Protein AF-A0A2G9C893-F1 (afdb_monomer)

Organism: NCBI:txid2917965

pLDDT: mean 83.24, std 17.68, range [30.69, 97.62]

Secondary structure (DSSP, 8-state):
----------------------EEEEEEEEEEEEEEEEEPPPTT-SS---EEEE-S-TT-EEEEEEEEESEE-TT--SEEEEEEEEE-TTT--EEEEEEEEEEEEEEEES-GGG------TTPPP-TTTT-TT-EEEEEEEEEEEEEEEEETTT--EEEEEEEEEEEEEEEEE-TTS-EEEEEEEEEEEE---GGGGGGTT----HHHHHHHHHHTTS-SS-EEEEEEEEEE-TTS-EEEEEEEEEEEEEEEEEEE--PPPHHHHHHHHHHHHHHHHHHHHHHHHHTT--

InterPro domains:
  IPR013424 PEP-CTERM protein-sorting domain [PF07589] (258-282)
  IPR013424 PEP-CTERM protein-sorting domain [TIGR02595] (259-282)

Structure (mmCIF, N/CA/C/O backbone):
data_AF-A0A2G9C893-F1
#
_entry.id   AF-A0A2G9C893-F1
#
loop_
_atom_site.group_PDB
_atom_site.id
_atom_site.type_symbol
_atom_site.label_atom_id
_atom_site.label_alt_id
_atom_site.label_comp_id
_atom_site.label_asym_id
_atom_site.label_entity_id
_atom_site.label_seq_id
_atom_site.pdbx_PDB_ins_code
_atom_site.Cartn_x
_atom_site.Cartn_y
_atom_site.Cartn_z
_atom_site.occupancy
_atom_site.B_iso_or_equiv
_atom_site.auth_seq_id
_atom_site.auth_comp_id
_atom_site.auth_asym_id
_atom_site.auth_atom_id
_atom_site.pdbx_PDB_model_num
ATOM 1 N N . MET A 1 1 ? 30.015 -39.705 53.434 1.00 37.84 1 MET A N 1
ATOM 2 C CA . MET A 1 1 ? 30.505 -39.791 52.037 1.00 37.84 1 MET A CA 1
ATOM 3 C C . MET A 1 1 ? 29.421 -40.402 51.159 1.00 37.84 1 MET A C 1
ATOM 5 O O . MET A 1 1 ? 28.893 -41.433 51.547 1.00 37.84 1 MET A O 1
ATOM 9 N N . LYS A 1 2 ? 29.219 -39.819 49.963 1.00 30.97 2 LYS A N 1
ATOM 10 C CA . LYS A 1 2 ? 28.398 -40.282 48.817 1.00 30.97 2 LYS A CA 1
ATOM 11 C C . LYS A 1 2 ? 26.880 -40.062 48.958 1.00 30.97 2 LYS A C 1
ATOM 13 O O . LYS A 1 2 ? 26.313 -40.450 49.961 1.00 30.97 2 LYS A O 1
ATOM 18 N N . LYS A 1 3 ? 26.140 -39.522 47.986 1.00 33.12 3 LYS A N 1
ATOM 19 C CA . LYS A 1 3 ? 26.407 -38.804 46.719 1.00 33.12 3 LYS A CA 1
ATOM 20 C C . LYS A 1 3 ? 25.029 -38.238 46.311 1.00 33.12 3 LYS A C 1
ATOM 22 O O . LYS A 1 3 ? 24.111 -39.027 46.108 1.00 33.12 3 LYS A O 1
ATOM 27 N N . HIS A 1 4 ? 24.870 -36.917 46.230 1.00 33.84 4 HIS A N 1
ATOM 28 C CA . HIS A 1 4 ? 23.662 -36.288 45.680 1.00 33.84 4 HIS A CA 1
ATOM 29 C C . HIS A 1 4 ? 23.670 -36.422 44.153 1.00 33.84 4 HIS A C 1
ATOM 31 O O . HIS A 1 4 ? 24.663 -36.072 43.519 1.00 33.84 4 HIS A O 1
ATOM 37 N N . TRP A 1 5 ? 22.579 -36.917 43.568 1.00 32.28 5 TRP A N 1
ATOM 38 C CA . TRP A 1 5 ? 22.336 -36.837 42.129 1.00 32.28 5 TRP A CA 1
ATOM 39 C C . TRP A 1 5 ? 21.296 -35.746 41.878 1.00 32.28 5 TRP A C 1
ATOM 41 O O . TRP A 1 5 ? 20.115 -35.921 42.167 1.00 32.28 5 TRP A O 1
ATOM 51 N N . MET A 1 6 ? 21.771 -34.607 41.372 1.00 31.50 6 MET A N 1
ATOM 52 C CA . MET A 1 6 ? 20.958 -33.589 40.715 1.00 31.50 6 MET A CA 1
ATOM 53 C C . MET A 1 6 ? 20.469 -34.146 39.376 1.00 31.50 6 MET A C 1
ATOM 55 O O . MET A 1 6 ? 21.274 -34.541 38.533 1.00 31.50 6 MET A O 1
ATOM 59 N N . ALA A 1 7 ? 19.153 -34.161 39.175 1.00 34.19 7 ALA A N 1
ATOM 60 C CA . ALA A 1 7 ? 18.566 -34.331 37.857 1.00 34.19 7 ALA A CA 1
ATOM 61 C C . ALA A 1 7 ? 18.695 -33.001 37.101 1.00 34.19 7 ALA A C 1
ATOM 63 O O . ALA A 1 7 ? 18.046 -32.015 37.446 1.00 34.19 7 ALA A O 1
ATOM 64 N N . PHE A 1 8 ? 19.553 -32.976 36.082 1.00 34.88 8 PHE A N 1
ATOM 65 C CA . PHE A 1 8 ? 19.564 -31.920 35.077 1.00 34.88 8 PHE A CA 1
ATOM 66 C C . PHE A 1 8 ? 18.271 -32.018 34.261 1.00 34.88 8 PHE A C 1
ATOM 68 O O . PHE A 1 8 ? 18.086 -32.952 33.480 1.00 34.88 8 PHE A O 1
ATOM 75 N N . ALA A 1 9 ? 17.372 -31.053 34.449 1.00 34.69 9 ALA A N 1
ATOM 76 C CA . ALA A 1 9 ? 16.296 -30.796 33.510 1.00 34.69 9 ALA A CA 1
ATOM 77 C C . ALA A 1 9 ? 16.918 -30.218 32.230 1.00 34.69 9 ALA A C 1
ATOM 79 O O . ALA A 1 9 ? 17.315 -29.055 32.178 1.00 34.69 9 ALA A O 1
ATOM 80 N N . LEU A 1 10 ? 17.035 -31.061 31.205 1.00 32.56 10 LEU A N 1
ATOM 81 C CA . LEU A 1 10 ? 17.237 -30.642 29.823 1.00 32.56 10 LEU A CA 1
ATOM 82 C C . LEU A 1 10 ? 15.977 -29.891 29.371 1.00 32.56 10 LEU A C 1
ATOM 84 O O . LEU A 1 10 ? 15.081 -30.464 28.759 1.00 32.56 10 LEU A O 1
ATOM 88 N N . CYS A 1 11 ? 15.914 -28.592 29.655 1.00 32.97 11 CYS A N 1
ATOM 89 C CA . CYS A 1 11 ? 15.156 -27.663 28.823 1.00 32.97 11 CYS A CA 1
ATOM 90 C C . CYS A 1 11 ? 15.933 -27.501 27.512 1.00 32.97 11 CYS A C 1
ATOM 92 O O . CYS A 1 11 ? 16.592 -26.491 27.278 1.00 32.97 11 CYS A O 1
ATOM 94 N N . ALA A 1 12 ? 15.919 -28.548 26.683 1.00 37.59 12 ALA A N 1
ATOM 95 C CA . ALA A 1 12 ? 16.261 -28.409 25.282 1.00 37.59 12 ALA A CA 1
ATOM 96 C C . ALA A 1 12 ? 15.224 -27.455 24.692 1.00 37.59 12 ALA A C 1
ATOM 98 O O . ALA A 1 12 ? 14.022 -27.716 24.774 1.00 37.59 12 ALA A O 1
ATOM 99 N N . GLY A 1 13 ? 15.711 -26.317 24.199 1.00 30.69 13 GLY A N 1
ATOM 100 C CA . GLY A 1 13 ? 14.900 -25.291 23.576 1.00 30.69 13 GLY A CA 1
ATOM 101 C C . GLY A 1 13 ? 13.921 -25.927 22.604 1.00 30.69 13 GLY A C 1
ATOM 102 O O . GLY A 1 13 ? 14.318 -26.619 21.666 1.00 30.69 13 GLY A O 1
ATOM 103 N N . LEU A 1 14 ? 12.638 -25.682 22.852 1.00 33.62 14 LEU A N 1
ATOM 104 C CA . LEU A 1 14 ? 11.628 -25.688 21.813 1.00 33.62 14 LEU A CA 1
ATOM 105 C C . LEU A 1 14 ? 12.097 -24.642 20.805 1.00 33.62 14 LEU A C 1
ATOM 107 O O . LEU A 1 14 ? 11.864 -23.446 20.972 1.00 33.62 14 LEU A O 1
ATOM 111 N N . GLY A 1 15 ? 12.886 -25.107 19.835 1.00 32.31 15 GLY A N 1
ATOM 112 C CA . GLY A 1 15 ? 13.251 -24.339 18.667 1.00 32.31 15 GLY A CA 1
ATOM 113 C C . GLY A 1 15 ? 11.966 -23.765 18.108 1.00 32.31 15 GLY A C 1
ATOM 114 O O . GLY A 1 15 ? 10.967 -24.478 17.997 1.00 32.31 15 GLY A O 1
ATOM 115 N N . GLN A 1 16 ? 12.008 -22.460 17.858 1.00 34.22 16 GLN A N 1
ATOM 116 C CA . GLN A 1 16 ? 11.018 -21.727 17.093 1.00 34.22 16 GLN A CA 1
ATOM 117 C C . GLN A 1 16 ? 10.499 -22.656 15.999 1.00 34.22 16 GLN A C 1
ATOM 119 O O . GLN A 1 16 ? 11.247 -23.034 15.098 1.00 34.22 16 GLN A O 1
ATOM 124 N N . THR A 1 17 ? 9.249 -23.096 16.123 1.00 35.25 17 THR A N 1
ATOM 125 C CA . THR A 1 17 ? 8.553 -23.705 15.001 1.00 35.25 17 THR A CA 1
ATOM 126 C C . THR A 1 17 ? 8.645 -22.670 13.898 1.00 35.25 17 THR A C 1
ATOM 128 O O . THR A 1 17 ? 8.063 -21.594 14.045 1.00 35.25 17 THR A O 1
ATOM 131 N N . ALA A 1 18 ? 9.446 -22.948 12.866 1.00 39.03 18 ALA A N 1
ATOM 132 C CA . ALA A 1 18 ? 9.413 -22.193 11.631 1.00 39.03 18 ALA A CA 1
ATOM 133 C C . ALA A 1 18 ? 7.939 -22.161 11.233 1.00 39.03 18 ALA A C 1
ATOM 135 O O . ALA A 1 18 ? 7.351 -23.204 10.935 1.00 39.03 18 ALA A O 1
ATOM 136 N N . ALA A 1 19 ? 7.304 -21.003 11.410 1.00 44.41 19 ALA A N 1
ATOM 137 C CA . ALA A 1 19 ? 5.930 -20.826 11.003 1.00 44.41 19 ALA A CA 1
ATOM 138 C C . ALA A 1 19 ? 5.913 -21.163 9.515 1.00 44.41 19 ALA A C 1
ATOM 140 O O . ALA A 1 19 ? 6.689 -20.599 8.748 1.00 44.41 19 ALA A O 1
ATOM 141 N N . MET A 1 20 ? 5.119 -22.165 9.150 1.00 54.06 20 MET A N 1
ATOM 142 C CA . MET A 1 20 ? 4.954 -22.574 7.767 1.00 54.06 20 MET A CA 1
ATOM 143 C C . MET A 1 20 ? 4.520 -21.352 6.965 1.00 54.06 20 MET A C 1
ATOM 145 O O . MET A 1 20 ? 3.432 -20.822 7.191 1.00 54.06 20 MET A O 1
ATOM 149 N N . ALA A 1 21 ? 5.404 -20.866 6.097 1.00 69.06 21 ALA A N 1
ATOM 150 C CA . ALA A 1 21 ? 5.127 -19.709 5.274 1.00 69.06 21 ALA A CA 1
ATOM 151 C C . ALA A 1 21 ? 4.120 -20.132 4.198 1.00 69.06 21 ALA A C 1
ATOM 153 O O . ALA A 1 21 ? 4.429 -20.935 3.319 1.00 69.06 21 ALA A O 1
ATOM 154 N N . ALA A 1 22 ? 2.877 -19.677 4.342 1.00 86.25 22 ALA A N 1
ATOM 155 C CA . ALA A 1 22 ? 1.843 -19.856 3.332 1.00 86.25 22 ALA A CA 1
ATOM 156 C C . ALA A 1 22 ? 1.915 -18.694 2.338 1.00 86.25 22 ALA A C 1
ATOM 158 O O . ALA A 1 22 ? 2.058 -17.541 2.749 1.00 86.25 22 ALA A O 1
ATOM 159 N N . THR A 1 23 ? 1.774 -18.972 1.046 1.00 91.12 23 THR A N 1
ATOM 160 C CA . THR A 1 23 ? 1.717 -17.934 0.007 1.00 91.12 23 THR A CA 1
ATOM 161 C C . THR A 1 23 ? 0.296 -17.800 -0.515 1.00 91.12 23 THR A C 1
ATOM 163 O O . THR A 1 23 ? -0.314 -18.780 -0.944 1.00 91.12 23 THR A O 1
ATOM 166 N N . TYR A 1 24 ? -0.216 -16.572 -0.535 1.00 93.19 24 TYR A N 1
ATOM 167 C CA . TYR A 1 24 ? -1.531 -16.234 -1.067 1.00 93.19 24 TYR A CA 1
ATOM 168 C C . TYR A 1 24 ? -1.386 -15.425 -2.346 1.00 93.19 24 TYR A C 1
ATOM 170 O O . TYR A 1 24 ? -0.640 -14.452 -2.386 1.00 93.19 24 TYR A O 1
ATOM 178 N N . LYS A 1 25 ? -2.138 -15.805 -3.376 1.00 94.12 25 LYS A N 1
ATOM 179 C CA . LYS A 1 25 ? -2.343 -15.046 -4.606 1.00 94.12 25 LYS A CA 1
ATOM 180 C C . LYS A 1 25 ? -3.689 -14.337 -4.547 1.00 94.12 25 LYS A C 1
ATOM 182 O O . LYS A 1 25 ? -4.700 -14.957 -4.223 1.00 94.12 25 LYS A O 1
ATOM 187 N N . VAL A 1 26 ? -3.690 -13.058 -4.889 1.00 95.00 26 VAL A N 1
ATOM 188 C CA . VAL A 1 26 ? -4.864 -12.193 -4.949 1.00 95.00 26 VAL A CA 1
ATOM 189 C C . VAL A 1 26 ? -5.011 -11.680 -6.369 1.00 95.00 26 VAL A C 1
ATOM 191 O O . VAL A 1 26 ? -4.138 -10.971 -6.864 1.00 95.00 26 VAL A O 1
ATOM 194 N N . ASP A 1 27 ? -6.116 -12.040 -7.011 1.00 95.12 27 ASP A N 1
ATOM 195 C CA . ASP A 1 27 ? -6.478 -11.549 -8.336 1.00 95.12 27 ASP A CA 1
ATOM 196 C C . ASP A 1 27 ? -7.421 -10.356 -8.203 1.00 95.12 27 ASP A C 1
ATOM 198 O O . ASP A 1 27 ? -8.330 -10.339 -7.366 1.00 95.12 27 ASP A O 1
ATOM 202 N N . PHE A 1 28 ? -7.208 -9.353 -9.042 1.00 94.38 28 PHE A N 1
ATOM 203 C CA . PHE A 1 28 ? -7.892 -8.075 -8.974 1.00 94.38 28 PHE A CA 1
ATOM 204 C C . PHE A 1 28 ? -8.217 -7.567 -10.375 1.00 94.38 28 PHE A C 1
ATOM 206 O O . PHE A 1 28 ? -7.382 -7.632 -11.276 1.00 94.38 28 PHE A O 1
ATOM 213 N N . GLU A 1 29 ? -9.417 -7.020 -10.536 1.00 94.94 29 GLU A N 1
ATOM 214 C CA . GLU A 1 29 ? -9.860 -6.379 -11.772 1.00 94.94 29 GLU A CA 1
ATOM 215 C C . GLU A 1 29 ? -10.534 -5.044 -11.463 1.00 94.94 29 GLU A C 1
ATOM 217 O O . GLU A 1 29 ? -11.142 -4.862 -10.402 1.00 94.94 29 GLU A O 1
ATOM 222 N N . GLY A 1 30 ? -10.453 -4.105 -12.401 1.00 94.75 30 GLY A N 1
ATOM 223 C CA . GLY A 1 30 ? -11.029 -2.786 -12.203 1.00 94.75 30 GLY A CA 1
ATOM 224 C C . GLY A 1 30 ? -10.924 -1.869 -13.408 1.00 94.75 30 GLY A C 1
ATOM 225 O O . GLY A 1 30 ? -10.662 -2.290 -14.532 1.00 94.75 30 GLY A O 1
ATOM 226 N N . THR A 1 31 ? -11.136 -0.585 -13.143 1.00 94.81 31 THR A N 1
ATOM 227 C CA . THR A 1 31 ? -11.012 0.508 -14.108 1.00 94.81 31 THR A CA 1
ATOM 228 C C . THR A 1 31 ? -10.101 1.596 -13.562 1.00 94.81 31 THR A C 1
ATOM 230 O O . THR A 1 31 ? -10.219 1.984 -12.393 1.00 94.81 31 THR A O 1
ATOM 233 N N . LEU A 1 32 ? -9.223 2.122 -14.407 1.00 93.62 32 LEU A N 1
ATOM 234 C CA . LEU A 1 32 ? -8.395 3.276 -14.083 1.00 93.62 32 LEU A CA 1
ATOM 235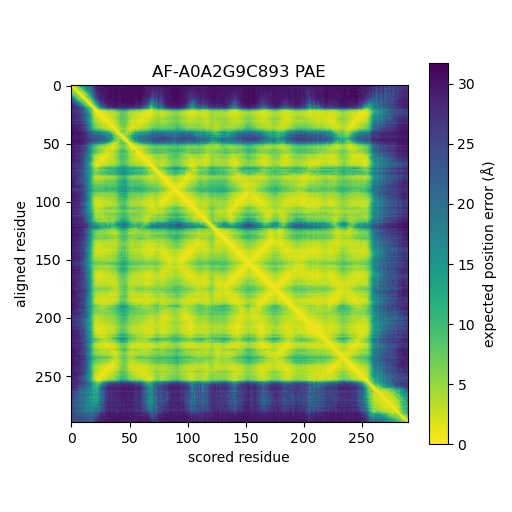 C C . LEU A 1 32 ? -9.273 4.536 -13.990 1.00 93.62 32 LEU A C 1
ATOM 237 O O . LEU A 1 32 ? -10.204 4.727 -14.776 1.00 93.62 32 LEU A O 1
ATOM 241 N N . ARG A 1 33 ? -9.010 5.385 -12.994 1.00 93.56 33 ARG A N 1
ATOM 242 C CA . ARG A 1 33 ? -9.772 6.616 -12.724 1.00 93.56 33 ARG A CA 1
ATOM 243 C C . ARG A 1 33 ? -9.040 7.856 -13.200 1.00 93.56 33 ARG A C 1
ATOM 245 O O . ARG A 1 33 ? -9.661 8.734 -13.788 1.00 93.56 33 ARG A O 1
ATOM 252 N N . SER A 1 34 ? -7.747 7.918 -12.929 1.00 92.38 34 SER A N 1
ATOM 253 C CA . SER A 1 34 ? -6.903 9.060 -13.248 1.00 92.38 34 SER A CA 1
ATOM 254 C C . SER A 1 34 ? -5.477 8.594 -13.463 1.00 92.38 34 SER A C 1
ATOM 256 O O . SER A 1 34 ? -5.038 7.607 -12.871 1.00 92.38 34 SER A O 1
ATOM 258 N N . GLY A 1 35 ? -4.753 9.328 -14.294 1.00 91.56 35 GLY A N 1
ATOM 259 C CA . GLY A 1 35 ? -3.316 9.203 -14.415 1.00 91.56 35 GLY A CA 1
ATOM 260 C C . GLY A 1 35 ? -2.718 10.586 -14.572 1.00 91.56 35 GLY A C 1
ATOM 261 O O . GLY A 1 35 ? -3.266 11.401 -15.307 1.00 91.56 35 GLY A O 1
ATOM 262 N N . THR A 1 36 ? -1.619 10.848 -13.885 1.00 90.69 36 THR A N 1
ATOM 263 C CA . THR A 1 36 ? -0.886 12.104 -13.991 1.00 90.69 36 THR A CA 1
ATOM 264 C C . THR A 1 36 ? 0.591 11.811 -14.141 1.00 90.69 36 THR A C 1
ATOM 266 O O . THR A 1 36 ? 1.148 11.049 -13.349 1.00 90.69 36 THR A O 1
ATOM 269 N N . GLN A 1 37 ? 1.233 12.448 -15.106 1.00 89.69 37 GLN A N 1
ATOM 270 C CA . GLN A 1 37 ? 2.680 12.494 -15.214 1.00 89.69 37 GLN A CA 1
ATOM 271 C C . GLN A 1 37 ? 3.178 13.818 -14.650 1.00 89.69 37 GLN A C 1
ATOM 273 O O . GLN A 1 37 ? 2.640 14.873 -14.980 1.00 89.69 37 GLN A O 1
ATOM 278 N N . ARG A 1 38 ? 4.217 13.758 -13.823 1.00 87.81 38 ARG A N 1
ATOM 279 C CA . ARG A 1 38 ? 4.939 14.921 -13.321 1.00 87.81 38 ARG A CA 1
ATOM 280 C C . ARG A 1 38 ? 6.370 14.883 -13.823 1.00 87.81 38 ARG A C 1
ATOM 282 O O . ARG A 1 38 ? 7.020 13.844 -13.743 1.00 87.81 38 ARG A O 1
ATOM 289 N N . VAL A 1 39 ? 6.875 16.024 -14.275 1.00 85.44 39 VAL A N 1
ATOM 290 C CA . VAL A 1 39 ? 8.292 16.213 -14.595 1.00 85.44 39 VAL A CA 1
ATOM 291 C C . VAL A 1 39 ? 8.750 17.540 -14.001 1.00 85.44 39 VAL A C 1
ATOM 293 O O . VAL A 1 39 ? 8.220 18.597 -14.350 1.00 85.44 39 VAL A O 1
ATOM 296 N N . ASP A 1 40 ? 9.712 17.483 -13.081 1.00 83.25 40 ASP A N 1
ATOM 297 C CA . ASP A 1 40 ? 10.347 18.676 -12.532 1.00 83.25 40 ASP A CA 1
ATOM 298 C C . ASP A 1 40 ? 11.289 19.319 -13.553 1.00 83.25 40 ASP A C 1
ATOM 300 O O . ASP A 1 40 ? 11.828 18.685 -14.463 1.00 83.25 40 ASP A O 1
ATOM 304 N N . CYS A 1 41 ? 11.505 20.613 -13.365 1.00 77.44 41 CYS A N 1
ATOM 305 C CA . CYS A 1 41 ? 12.362 21.417 -14.214 1.00 77.44 41 CYS A CA 1
ATOM 306 C C . CYS A 1 41 ? 13.813 21.396 -13.751 1.00 77.44 41 CYS A C 1
ATOM 308 O O . CYS A 1 41 ? 14.037 21.503 -12.544 1.00 77.44 41 CYS A O 1
ATOM 310 N N . PRO A 1 42 ? 14.789 21.359 -14.680 1.00 72.19 42 PRO A N 1
ATOM 311 C CA . PRO A 1 42 ? 16.200 21.536 -14.357 1.00 72.19 42 PRO A CA 1
ATOM 312 C C . PRO A 1 42 ? 16.431 22.760 -13.463 1.00 72.19 42 PRO A C 1
ATOM 314 O O . PRO A 1 42 ? 15.807 23.794 -13.716 1.00 72.19 42 PRO A O 1
ATOM 317 N N . PRO A 1 43 ? 17.334 22.698 -12.465 1.00 63.50 43 PRO A N 1
ATOM 318 C CA . PRO A 1 43 ? 17.541 23.809 -11.533 1.00 63.50 43 PRO A CA 1
ATOM 319 C C . PRO A 1 43 ? 18.047 25.073 -12.244 1.00 63.50 43 PRO A C 1
ATOM 321 O O . PRO A 1 43 ? 17.770 26.185 -11.806 1.00 63.50 43 PRO A O 1
ATOM 324 N N . GLU A 1 44 ? 18.771 24.906 -13.356 1.00 70.19 44 GLU A N 1
ATOM 325 C CA . GLU A 1 44 ? 19.238 25.996 -14.221 1.00 70.19 44 GLU A CA 1
ATOM 326 C C . GLU A 1 44 ? 18.169 26.583 -15.161 1.00 70.19 44 GLU A C 1
ATOM 328 O O . GLU A 1 44 ? 18.449 27.539 -15.889 1.00 70.19 44 GLU A O 1
ATOM 333 N N . SER A 1 45 ? 16.951 26.037 -15.187 1.00 70.94 45 SER A N 1
ATOM 334 C CA . SER A 1 45 ? 15.910 26.518 -16.089 1.00 70.94 45 SER A CA 1
ATOM 335 C C . SER A 1 45 ? 15.151 27.697 -15.482 1.00 70.94 45 SER A C 1
ATOM 337 O O . SER A 1 45 ? 14.340 27.536 -14.576 1.00 70.94 45 SER A O 1
ATOM 339 N N . VAL A 1 46 ? 15.405 28.893 -16.014 1.00 64.44 46 VAL A N 1
ATOM 340 C CA . VAL A 1 46 ? 14.764 30.145 -15.571 1.00 64.44 46 VAL A CA 1
ATOM 341 C C . VAL A 1 46 ? 13.278 30.203 -15.965 1.00 64.44 46 VAL A C 1
ATOM 343 O O . VAL A 1 46 ? 12.492 30.851 -15.282 1.00 64.44 46 VAL A O 1
ATOM 346 N N . ASP A 1 47 ? 12.886 29.467 -17.014 1.00 67.62 47 ASP A N 1
ATOM 347 C CA . ASP A 1 47 ? 11.562 29.558 -17.653 1.00 67.62 47 ASP A CA 1
ATOM 348 C C . ASP A 1 47 ? 10.768 28.239 -17.651 1.00 67.62 47 ASP A C 1
ATOM 350 O O . ASP A 1 47 ? 9.755 28.112 -18.341 1.00 67.62 47 ASP A O 1
ATOM 354 N N . CYS A 1 48 ? 11.204 27.229 -16.898 1.00 64.81 48 CYS A N 1
ATOM 355 C CA . CYS A 1 48 ? 10.477 25.968 -16.814 1.00 64.81 48 CYS A CA 1
ATOM 356 C C . CYS A 1 48 ? 9.570 25.970 -15.578 1.00 64.81 48 CYS A C 1
ATOM 358 O O . CYS A 1 48 ? 10.023 25.951 -14.434 1.00 64.81 48 CYS A O 1
ATOM 360 N N . ALA A 1 49 ? 8.259 25.974 -15.820 1.00 62.06 49 ALA A N 1
ATOM 361 C CA . ALA A 1 49 ? 7.282 25.545 -14.833 1.00 62.06 49 ALA A CA 1
ATOM 362 C C . ALA A 1 49 ? 7.182 24.020 -14.929 1.00 62.06 49 ALA A C 1
ATOM 364 O O . ALA A 1 49 ? 6.945 23.504 -16.022 1.00 62.06 49 ALA A O 1
ATOM 365 N N . GLY A 1 50 ? 7.395 23.304 -13.817 1.00 70.31 50 GLY A N 1
ATOM 366 C CA . GLY A 1 50 ? 7.269 21.844 -13.779 1.00 70.31 50 GLY A CA 1
ATOM 367 C C . GLY A 1 50 ? 5.990 21.410 -14.485 1.00 70.31 50 GLY A C 1
ATOM 368 O O . GLY A 1 50 ? 4.936 22.028 -14.320 1.00 70.31 50 GLY A O 1
ATOM 369 N N . PHE A 1 51 ? 6.093 20.390 -15.321 1.00 79.38 51 PHE A N 1
ATOM 370 C CA . PHE A 1 51 ? 4.986 19.986 -16.166 1.00 79.38 51 PHE A CA 1
ATOM 371 C C . PHE A 1 51 ? 4.175 18.890 -15.479 1.00 79.38 51 PHE A C 1
ATOM 373 O O . PHE A 1 51 ? 4.724 17.888 -15.016 1.00 79.38 51 PHE A O 1
ATOM 380 N N . MET A 1 52 ? 2.861 19.099 -15.435 1.00 85.06 52 MET A N 1
ATOM 381 C CA . MET A 1 52 ? 1.869 18.100 -15.055 1.00 85.06 52 MET A CA 1
ATOM 382 C C . MET A 1 52 ? 1.032 17.763 -16.289 1.00 85.06 52 MET A C 1
ATOM 384 O O . MET A 1 52 ? 0.410 18.655 -16.868 1.00 85.06 52 MET A O 1
ATOM 388 N N . GLN A 1 53 ? 1.007 16.490 -16.676 1.00 87.38 53 GLN A N 1
ATOM 389 C CA . GLN A 1 53 ? 0.163 15.983 -17.755 1.00 87.38 53 GLN A CA 1
ATOM 390 C C . GLN A 1 53 ? -0.900 15.053 -17.209 1.00 87.38 53 GLN A C 1
ATOM 392 O O . GLN A 1 53 ? -0.563 14.077 -16.542 1.00 87.38 53 GLN A O 1
ATOM 397 N N . ASP A 1 54 ? -2.153 15.270 -17.587 1.00 89.75 54 ASP A N 1
ATOM 398 C CA . ASP A 1 54 ? -3.169 14.238 -17.430 1.00 89.75 54 ASP A CA 1
ATOM 399 C C . ASP A 1 54 ? -2.981 13.158 -18.499 1.00 89.75 54 ASP A C 1
ATOM 401 O O . ASP A 1 54 ? -2.858 13.433 -19.696 1.00 89.75 54 ASP A O 1
ATOM 405 N N . LEU A 1 55 ? -2.962 11.907 -18.058 1.00 88.06 55 LEU A N 1
ATOM 406 C CA . LEU A 1 55 ? -2.867 10.742 -18.922 1.00 88.06 55 LEU A CA 1
ATOM 407 C C . LEU A 1 55 ? -4.284 10.259 -19.267 1.00 88.06 55 LEU A C 1
ATOM 409 O O . LEU A 1 55 ? -5.122 10.141 -18.367 1.00 88.06 55 LEU A O 1
ATOM 413 N N . PRO A 1 56 ? -4.576 9.916 -20.536 1.00 87.62 56 PRO A N 1
ATOM 414 C CA . PRO A 1 56 ? -5.908 9.503 -20.986 1.00 87.62 56 PRO A CA 1
ATOM 415 C C . PRO A 1 56 ? -6.220 8.043 -20.601 1.00 87.62 56 PRO A C 1
ATOM 417 O O . PRO A 1 56 ? -6.556 7.206 -21.438 1.00 87.62 56 PRO A O 1
ATOM 420 N N . LEU A 1 57 ? -6.077 7.723 -19.315 1.00 85.81 57 LEU A N 1
ATOM 421 C CA . LEU A 1 57 ? -6.249 6.383 -18.754 1.00 85.81 57 LEU A CA 1
ATOM 422 C C . LEU A 1 57 ? -7.660 6.141 -18.210 1.00 85.81 57 LEU A C 1
ATOM 424 O O . LEU A 1 57 ? -8.027 5.000 -17.945 1.00 85.81 57 LEU A O 1
ATOM 428 N N . GLN A 1 58 ? -8.464 7.191 -18.038 1.00 87.88 58 GLN A N 1
ATOM 429 C CA . GLN A 1 58 ? -9.779 7.087 -17.413 1.00 87.88 58 GLN A CA 1
ATOM 430 C C . GLN A 1 58 ? -10.692 6.093 -18.148 1.00 87.88 58 GLN A C 1
ATOM 432 O O . GLN A 1 58 ? -10.886 6.170 -19.359 1.00 87.88 58 GLN A O 1
ATOM 437 N N . GLY A 1 59 ? -11.284 5.173 -17.388 1.00 87.31 59 GLY A N 1
ATOM 438 C CA . GLY A 1 59 ? -12.223 4.173 -17.892 1.00 87.31 59 GLY A CA 1
ATOM 439 C C . GLY A 1 59 ? -11.569 2.944 -18.523 1.00 87.31 59 GLY A C 1
ATOM 440 O O . GLY A 1 59 ? -12.282 1.992 -18.831 1.00 87.31 59 GLY A O 1
ATOM 441 N N . GLN A 1 60 ? -10.240 2.912 -18.676 1.00 91.06 60 GLN A N 1
ATOM 442 C CA . GLN A 1 60 ? -9.547 1.720 -19.159 1.00 91.06 60 GLN A CA 1
ATOM 443 C C . GLN A 1 60 ? -9.640 0.596 -18.123 1.00 91.06 60 GLN A C 1
ATOM 445 O O . GLN A 1 60 ? -9.325 0.793 -16.946 1.00 91.06 60 GLN A O 1
ATOM 450 N N . SER A 1 61 ? -10.084 -0.581 -18.558 1.00 92.44 61 SER A N 1
ATOM 451 C CA . SER A 1 61 ? -10.114 -1.776 -17.717 1.00 92.44 61 SER A CA 1
ATOM 452 C C . SER A 1 61 ? -8.716 -2.352 -17.532 1.00 92.44 61 SER A C 1
ATOM 454 O O . SER A 1 61 ? -7.882 -2.288 -18.432 1.00 92.44 61 SER A O 1
ATOM 456 N N . PHE A 1 62 ? -8.477 -2.970 -16.383 1.00 88.88 62 PHE A N 1
ATOM 457 C CA . PHE A 1 62 ? -7.237 -3.686 -16.114 1.00 88.88 62 PHE A CA 1
ATOM 458 C C . PHE A 1 62 ? -7.502 -4.903 -15.224 1.00 88.88 62 PHE A C 1
ATOM 460 O O . PHE A 1 62 ? -8.503 -4.967 -14.508 1.00 88.88 62 PHE A O 1
ATOM 467 N N . SER A 1 63 ? -6.576 -5.857 -15.269 1.00 91.88 63 SER A N 1
ATOM 468 C CA . SER A 1 63 ? -6.546 -7.030 -14.399 1.00 91.88 63 SER A CA 1
ATOM 469 C C . SER A 1 63 ? -5.105 -7.292 -13.985 1.00 91.88 63 SER A C 1
ATOM 471 O O . SER A 1 63 ? -4.196 -7.157 -14.803 1.00 91.88 63 SER A O 1
ATOM 473 N N . MET A 1 64 ? -4.890 -7.667 -12.730 1.00 91.50 64 MET A N 1
ATOM 474 C CA . MET A 1 64 ? -3.570 -8.015 -12.206 1.00 91.50 64 MET A CA 1
ATOM 475 C C . MET A 1 64 ? -3.672 -9.033 -11.074 1.00 91.50 64 MET A C 1
ATOM 477 O O . MET A 1 64 ? -4.746 -9.253 -10.513 1.00 91.50 64 MET A O 1
ATOM 481 N N . SER A 1 65 ? -2.533 -9.618 -10.726 1.00 92.44 65 SER A N 1
ATOM 482 C CA . SER A 1 65 ? -2.405 -10.510 -9.583 1.00 92.44 65 SER A CA 1
ATOM 483 C C . SER A 1 65 ? -1.228 -10.071 -8.725 1.00 92.44 65 SER A C 1
ATOM 485 O O . SER A 1 65 ? -0.166 -9.774 -9.264 1.00 92.44 65 SER A O 1
ATOM 487 N N . LEU A 1 66 ? -1.402 -10.091 -7.406 1.00 93.19 66 LEU A N 1
ATOM 488 C CA . LEU A 1 66 ? -0.320 -9.932 -6.436 1.00 93.19 66 LEU A CA 1
ATOM 489 C C . LEU A 1 66 ? -0.248 -11.175 -5.551 1.00 93.19 66 LEU A C 1
ATOM 491 O O . LEU A 1 66 ? -1.268 -11.774 -5.217 1.00 93.19 66 LEU A O 1
ATOM 495 N N . THR A 1 67 ? 0.954 -11.558 -5.156 1.00 92.25 67 THR A N 1
ATOM 496 C CA . THR A 1 67 ? 1.232 -12.631 -4.208 1.00 92.25 67 THR A CA 1
ATOM 497 C C . THR A 1 67 ? 1.909 -12.097 -2.955 1.00 92.25 67 THR A C 1
ATOM 499 O O . THR A 1 67 ? 2.851 -11.312 -3.022 1.00 92.25 67 THR A O 1
ATOM 502 N N . PHE A 1 68 ? 1.480 -12.563 -1.790 1.00 91.44 68 PHE A N 1
ATOM 503 C CA . PHE A 1 68 ? 2.174 -12.286 -0.538 1.00 91.44 68 PHE A CA 1
ATOM 504 C C . PHE A 1 68 ? 2.400 -13.578 0.235 1.00 91.44 68 PHE A C 1
ATOM 506 O O . PHE A 1 68 ? 1.546 -14.464 0.278 1.00 91.44 68 PHE A O 1
ATOM 513 N N . GLU A 1 69 ? 3.571 -13.678 0.845 1.00 90.69 69 GLU A N 1
ATOM 514 C CA . GLU A 1 69 ? 3.956 -14.794 1.698 1.00 90.69 69 GLU A CA 1
ATOM 515 C C . GLU A 1 69 ? 3.789 -14.393 3.163 1.00 90.69 69 GLU A C 1
ATOM 517 O O . GLU A 1 69 ? 4.201 -13.308 3.567 1.00 90.69 69 GLU A O 1
ATOM 522 N N . ILE A 1 70 ? 3.169 -15.248 3.971 1.00 90.75 70 ILE A N 1
ATOM 523 C CA . ILE A 1 70 ? 3.000 -14.988 5.399 1.00 90.75 70 ILE A CA 1
ATOM 524 C C . ILE A 1 70 ? 4.351 -15.063 6.099 1.00 90.75 70 ILE A C 1
ATOM 526 O O . ILE A 1 70 ? 5.038 -16.079 6.042 1.00 90.75 70 ILE A O 1
ATOM 530 N N . GLY A 1 71 ? 4.689 -13.998 6.818 1.00 84.44 71 GLY A N 1
ATOM 531 C CA . GLY A 1 71 ? 5.959 -13.867 7.518 1.00 84.44 71 GLY A CA 1
ATOM 532 C C . GLY A 1 71 ? 6.616 -12.518 7.266 1.00 84.44 71 GLY A C 1
ATOM 533 O O . GLY A 1 71 ? 6.077 -11.647 6.590 1.00 84.44 71 GLY A O 1
ATOM 534 N N . ALA A 1 72 ? 7.785 -12.322 7.858 1.00 81.75 72 ALA A N 1
ATOM 535 C CA . ALA A 1 72 ? 8.540 -11.090 7.702 1.00 81.75 72 ALA A CA 1
ATOM 536 C C . ALA A 1 72 ? 10.034 -11.390 7.631 1.00 81.75 72 ALA A C 1
ATOM 538 O O . ALA A 1 72 ? 10.528 -12.309 8.293 1.00 81.75 72 ALA A O 1
ATOM 539 N N . THR A 1 73 ? 10.764 -10.560 6.889 1.00 79.94 73 THR A N 1
ATOM 540 C CA . THR A 1 73 ? 12.226 -10.553 6.934 1.00 79.94 73 THR A CA 1
ATOM 541 C C . THR A 1 73 ? 12.695 -10.265 8.372 1.00 79.94 73 THR A C 1
ATOM 543 O O . THR A 1 73 ? 12.177 -9.338 9.010 1.00 79.94 73 THR A O 1
ATOM 546 N N . PRO A 1 74 ? 13.682 -11.012 8.910 1.00 80.44 74 PRO A N 1
ATOM 547 C CA . PRO A 1 74 ? 14.219 -10.764 10.244 1.00 80.44 74 PRO A CA 1
ATOM 548 C C . PRO A 1 74 ? 14.619 -9.300 10.460 1.00 80.44 74 PRO A C 1
ATOM 550 O O . PRO A 1 74 ? 15.226 -8.672 9.596 1.00 80.44 74 PRO A O 1
ATOM 553 N N . GLY A 1 75 ? 14.289 -8.760 11.635 1.00 78.94 75 GLY A N 1
ATOM 554 C CA . GLY A 1 75 ? 14.572 -7.364 11.987 1.00 78.94 75 GLY A CA 1
ATOM 555 C C . GLY A 1 75 ? 13.466 -6.372 11.619 1.00 78.94 75 GLY A C 1
ATOM 556 O O . GLY A 1 75 ? 13.579 -5.199 11.970 1.00 78.94 75 GLY A O 1
ATOM 557 N N . ARG A 1 76 ? 12.377 -6.820 10.981 1.00 77.75 76 ARG A N 1
ATOM 558 C CA . ARG A 1 76 ? 11.210 -5.975 10.709 1.00 77.75 76 ARG A CA 1
ATOM 559 C C . ARG A 1 76 ? 10.057 -6.240 11.678 1.00 77.75 76 ARG A C 1
ATOM 561 O O . ARG A 1 76 ? 9.690 -7.396 11.892 1.00 77.75 76 ARG A O 1
ATOM 568 N N . PRO A 1 77 ? 9.477 -5.193 12.294 1.00 82.25 77 PRO A N 1
ATOM 569 C CA . PRO A 1 77 ? 8.402 -5.368 13.257 1.00 82.25 77 PRO A CA 1
ATOM 570 C C . PRO A 1 77 ? 7.079 -5.701 12.553 1.00 82.25 77 PRO A C 1
ATOM 572 O O . PRO A 1 77 ? 6.525 -4.893 11.803 1.00 82.25 77 PRO A O 1
ATOM 575 N N . GLY A 1 78 ? 6.515 -6.866 12.884 1.00 88.94 78 GLY A N 1
ATOM 576 C CA . GLY A 1 78 ? 5.187 -7.288 12.420 1.00 88.94 78 GLY A CA 1
ATOM 577 C C . GLY A 1 78 ? 4.028 -6.442 12.965 1.00 88.94 78 GLY A C 1
ATOM 578 O O . GLY A 1 78 ? 2.891 -6.599 12.537 1.00 88.94 78 GLY A O 1
ATOM 579 N N . PHE A 1 79 ? 4.292 -5.537 13.908 1.00 94.19 79 PHE A N 1
ATOM 580 C CA . PHE A 1 79 ? 3.308 -4.609 14.451 1.00 94.19 79 PHE A CA 1
ATOM 581 C C . PHE A 1 79 ? 3.975 -3.286 14.828 1.00 94.19 79 PHE A C 1
ATOM 583 O O . PHE A 1 79 ? 5.077 -3.276 15.376 1.00 94.19 79 PHE A O 1
ATOM 590 N N . SER A 1 80 ? 3.314 -2.169 14.545 1.00 95.31 80 SER A N 1
ATOM 591 C CA . SER A 1 80 ? 3.800 -0.836 14.902 1.00 95.31 80 SER A CA 1
ATOM 592 C C . SER A 1 80 ? 2.649 0.114 15.188 1.00 95.31 80 SER A C 1
ATOM 594 O O . SER A 1 80 ? 1.660 0.116 14.455 1.00 95.31 80 SER A O 1
ATOM 596 N N . THR A 1 81 ? 2.826 0.982 16.180 1.00 96.88 81 THR A N 1
ATOM 597 C CA . THR A 1 81 ? 1.909 2.086 16.473 1.00 96.88 81 THR A CA 1
ATOM 598 C C . THR A 1 81 ? 2.595 3.427 16.271 1.00 96.88 81 THR A C 1
ATOM 600 O O . THR A 1 81 ? 3.755 3.595 16.643 1.00 96.88 81 THR A O 1
ATOM 603 N N . VAL A 1 82 ? 1.866 4.392 15.723 1.00 96.44 82 VAL A N 1
ATOM 604 C CA . VAL A 1 82 ? 2.300 5.784 15.571 1.00 96.44 82 VAL A CA 1
ATOM 605 C C . VAL A 1 82 ? 1.252 6.685 16.214 1.00 96.44 82 VAL A C 1
ATOM 607 O O . VAL A 1 82 ? 0.059 6.400 16.147 1.00 96.44 82 VAL A O 1
ATOM 610 N N . HIS A 1 83 ? 1.699 7.767 16.838 1.00 95.00 83 HIS A N 1
ATOM 611 C CA . HIS A 1 83 ? 0.851 8.755 17.495 1.00 95.00 83 HIS A CA 1
ATOM 612 C C . HIS A 1 83 ? 1.329 10.156 17.110 1.00 95.00 83 HIS A C 1
ATOM 614 O O . HIS A 1 83 ? 2.530 10.433 17.152 1.00 95.00 83 HIS A O 1
ATOM 620 N N . HIS A 1 84 ? 0.400 11.030 16.734 1.00 96.25 84 HIS A N 1
ATOM 621 C CA . HIS A 1 84 ? 0.687 12.412 16.367 1.00 96.25 84 HIS A CA 1
ATOM 622 C C . HIS A 1 84 ? -0.436 13.335 16.836 1.00 96.25 84 HIS A C 1
ATOM 624 O O . HIS A 1 84 ? -1.603 13.116 16.516 1.00 96.25 84 HIS A O 1
ATOM 630 N N . VAL A 1 85 ? -0.064 14.431 17.494 1.00 96.69 85 VAL A N 1
ATOM 631 C CA . VAL A 1 85 ? -0.994 15.499 17.871 1.00 96.69 85 VAL A CA 1
ATOM 632 C C . VAL A 1 85 ? -0.933 16.607 16.828 1.00 96.69 85 VAL A C 1
ATOM 634 O O . VAL A 1 85 ? 0.143 17.090 16.489 1.00 96.69 85 VAL A O 1
ATOM 637 N N . SER A 1 86 ? -2.089 17.013 16.317 1.00 96.00 86 SER A N 1
ATOM 638 C CA . SER A 1 86 ? -2.226 18.105 15.353 1.00 96.00 86 SER A CA 1
ATOM 639 C C . SER A 1 86 ? -3.301 19.089 15.805 1.00 96.00 86 SER A C 1
ATOM 641 O O . SER A 1 86 ? -4.033 18.830 16.758 1.00 96.00 86 SER A O 1
ATOM 643 N N . THR A 1 87 ? -3.412 20.208 15.100 1.00 96.56 87 THR A N 1
ATOM 644 C CA . THR A 1 87 ? -4.424 21.235 15.345 1.00 96.56 87 THR A CA 1
ATOM 645 C C . THR A 1 87 ? -5.384 21.266 14.169 1.00 96.56 87 THR A C 1
ATOM 647 O O . THR A 1 87 ? -4.959 21.334 13.016 1.00 96.56 87 THR A O 1
ATOM 650 N N . ASP A 1 88 ? -6.683 21.198 14.446 1.00 93.00 88 ASP A N 1
ATOM 651 C CA . ASP A 1 88 ? -7.705 21.360 13.422 1.00 93.00 88 ASP A CA 1
ATOM 652 C C . ASP A 1 88 ? -7.710 22.821 12.944 1.00 93.00 88 ASP A C 1
ATOM 654 O O . ASP A 1 88 ? -7.931 23.724 13.755 1.00 93.00 88 ASP A O 1
ATOM 658 N N . PRO A 1 89 ? -7.473 23.087 11.647 1.00 92.00 89 PRO A N 1
ATOM 659 C CA . PRO A 1 89 ? -7.320 24.450 11.145 1.00 92.00 89 PRO A CA 1
ATOM 660 C C . PRO A 1 89 ? -8.613 25.269 11.228 1.00 92.00 89 PRO A C 1
ATOM 662 O O . PRO A 1 89 ? -8.554 26.494 11.225 1.00 92.00 89 PRO A O 1
ATOM 665 N N . ASN A 1 90 ? -9.772 24.609 11.311 1.00 93.25 90 ASN A N 1
ATOM 666 C CA . ASN A 1 90 ? -11.068 25.282 11.340 1.00 93.25 90 ASN A CA 1
ATOM 667 C C . ASN A 1 90 ? -11.464 25.713 12.757 1.00 93.25 90 ASN A C 1
ATOM 669 O O . ASN A 1 90 ? -11.944 26.824 12.956 1.00 93.25 90 ASN A O 1
ATOM 673 N N . SER A 1 91 ? -11.285 24.835 13.744 1.00 93.44 91 SER A N 1
ATOM 674 C CA . SER A 1 91 ? -11.679 25.087 15.136 1.00 93.44 91 SER A CA 1
ATOM 675 C C . SER A 1 91 ? -10.534 25.561 16.030 1.00 93.44 91 SER A C 1
ATOM 677 O O . SER A 1 91 ? -10.786 26.004 17.149 1.00 93.44 91 SER A O 1
ATOM 679 N N . GLY A 1 92 ? -9.281 25.430 15.584 1.00 95.44 92 GLY A N 1
ATOM 680 C CA . GLY A 1 92 ? -8.089 25.683 16.397 1.00 95.44 92 GLY A CA 1
ATOM 681 C C . GLY A 1 92 ? -7.888 24.675 17.535 1.00 95.44 92 GLY A C 1
ATOM 682 O O . GLY A 1 92 ? -6.971 24.837 18.337 1.00 95.44 92 GLY A O 1
ATOM 683 N N . ARG A 1 93 ? -8.734 23.641 17.632 1.00 96.38 93 ARG A N 1
ATOM 684 C CA . ARG A 1 93 ? -8.656 22.617 18.680 1.00 96.38 93 ARG A CA 1
ATOM 685 C C . ARG A 1 93 ? -7.614 21.563 18.323 1.00 96.38 93 ARG A C 1
ATOM 687 O O . ARG A 1 93 ? -7.474 21.180 17.162 1.00 96.38 93 ARG A O 1
ATOM 694 N N . SER A 1 94 ? -6.915 21.058 19.333 1.00 97.44 94 SER A N 1
ATOM 695 C CA . SER A 1 94 ? -5.939 19.981 19.163 1.00 97.44 94 SER A CA 1
ATOM 696 C C . SER A 1 94 ? -6.613 18.612 19.144 1.00 97.44 94 SER A C 1
ATOM 698 O O . SER A 1 94 ? -7.462 18.314 19.987 1.00 97.44 94 SER A O 1
ATOM 700 N N . TYR A 1 95 ? -6.213 17.757 18.208 1.00 96.69 95 TYR A N 1
ATOM 701 C CA . TYR A 1 95 ? -6.641 16.365 18.126 1.00 96.69 95 TYR A CA 1
ATOM 702 C C . TYR A 1 95 ? -5.438 15.424 18.106 1.00 96.69 95 TYR A C 1
ATOM 704 O O . TYR A 1 95 ? -4.386 15.722 17.541 1.00 96.69 95 TYR A O 1
ATOM 712 N N . ASP A 1 96 ? -5.624 14.270 18.725 1.00 96.62 96 ASP A N 1
ATOM 713 C CA . ASP A 1 96 ? -4.720 13.137 18.677 1.00 96.62 96 ASP A CA 1
ATOM 714 C C . ASP A 1 96 ? -5.105 12.221 17.506 1.00 96.62 96 ASP A C 1
ATOM 716 O O . ASP A 1 96 ? -6.280 11.897 17.311 1.00 96.62 96 ASP A O 1
ATOM 720 N N . SER A 1 97 ? -4.113 11.823 16.712 1.00 96.50 97 SER A N 1
ATOM 721 C CA . SER A 1 97 ? -4.207 10.783 15.695 1.00 96.50 97 SER A CA 1
ATOM 722 C C . SER A 1 97 ? -3.338 9.592 16.079 1.00 96.50 97 SER A C 1
ATOM 724 O O . SER A 1 97 ? -2.113 9.693 16.156 1.00 96.50 97 SER A O 1
ATOM 726 N N . ARG A 1 98 ? -3.981 8.438 16.240 1.00 96.81 98 ARG A N 1
ATOM 727 C CA . ARG A 1 98 ? -3.351 7.162 16.572 1.00 96.81 98 ARG A CA 1
ATOM 728 C C . ARG A 1 98 ? -3.494 6.201 15.405 1.00 96.81 98 ARG A C 1
ATOM 730 O O . ARG A 1 98 ? -4.593 6.001 14.888 1.00 96.81 98 ARG A O 1
ATOM 737 N N . TRP A 1 99 ? -2.387 5.597 14.995 1.00 96.75 99 TRP A N 1
ATOM 738 C CA . TRP A 1 99 ? -2.343 4.568 13.964 1.00 96.75 99 TRP A CA 1
ATOM 739 C C . TRP A 1 99 ? -1.756 3.292 14.540 1.00 96.75 99 TRP A C 1
ATOM 741 O O . TRP A 1 99 ? -0.719 3.331 15.196 1.00 96.75 99 TRP A O 1
ATOM 751 N N . ALA A 1 100 ? -2.379 2.163 14.241 1.00 97.62 100 ALA A N 1
ATOM 752 C CA . ALA A 1 100 ? -1.792 0.846 14.420 1.00 97.62 100 ALA A CA 1
ATOM 753 C C . ALA A 1 100 ? -1.660 0.190 13.047 1.00 97.62 100 ALA A C 1
ATOM 755 O O . ALA A 1 100 ? -2.555 0.303 12.210 1.00 97.62 100 ALA A O 1
ATOM 756 N N . THR A 1 101 ? -0.533 -0.463 12.795 1.00 97.19 101 THR A N 1
ATOM 757 C CA . THR A 1 101 ? -0.277 -1.226 11.572 1.00 97.19 101 THR A CA 1
ATOM 758 C C . THR A 1 101 ? 0.208 -2.607 11.954 1.00 97.19 101 THR A C 1
ATOM 760 O O . THR A 1 101 ? 1.223 -2.746 12.634 1.00 97.19 101 THR A O 1
ATOM 763 N N . GLU A 1 102 ? -0.506 -3.616 11.484 1.00 96.38 102 GLU A N 1
ATOM 764 C CA . GLU A 1 102 ? -0.145 -5.019 11.605 1.00 96.38 102 GLU A CA 1
ATOM 765 C C . GLU A 1 102 ? 0.277 -5.539 10.235 1.00 96.38 102 GLU A C 1
ATOM 767 O O . GLU A 1 102 ? -0.414 -5.318 9.239 1.00 96.38 102 GLU A O 1
ATOM 772 N N . ARG A 1 103 ? 1.435 -6.195 10.177 1.00 95.44 103 ARG A N 1
ATOM 773 C CA . ARG A 1 103 ? 2.029 -6.734 8.955 1.00 95.44 103 ARG A CA 1
ATOM 774 C C . ARG A 1 103 ? 1.974 -8.254 9.019 1.00 95.44 103 ARG A C 1
ATOM 776 O O . ARG A 1 103 ? 2.604 -8.866 9.879 1.00 95.44 103 ARG A O 1
ATOM 783 N N . TYR A 1 104 ? 1.211 -8.843 8.107 1.00 93.81 104 TYR A N 1
ATOM 784 C CA . TYR A 1 104 ? 1.096 -10.294 7.937 1.00 93.81 104 TYR A CA 1
ATOM 785 C C . TYR A 1 104 ? 2.124 -10.825 6.937 1.00 93.81 104 TYR A C 1
ATOM 787 O O . TYR A 1 104 ? 2.574 -11.961 7.068 1.00 93.81 104 TYR A O 1
ATOM 795 N N . ALA A 1 105 ? 2.502 -9.980 5.977 1.00 92.31 105 ALA A N 1
ATOM 796 C CA . ALA A 1 105 ? 3.640 -10.164 5.090 1.00 92.31 105 ALA A CA 1
ATOM 797 C C . ALA A 1 105 ? 4.499 -8.893 5.115 1.00 92.31 105 ALA A C 1
ATOM 799 O O . ALA A 1 105 ? 3.953 -7.789 5.015 1.00 92.31 105 ALA A O 1
ATOM 800 N N . ASP A 1 106 ? 5.815 -9.023 5.252 1.00 91.62 106 ASP A N 1
ATOM 801 C CA . ASP A 1 106 ? 6.759 -7.899 5.180 1.00 91.62 106 ASP A CA 1
ATOM 802 C C . ASP A 1 106 ? 8.142 -8.381 4.734 1.00 91.62 106 ASP A C 1
ATOM 804 O O . ASP A 1 106 ? 9.048 -8.608 5.544 1.00 91.62 106 ASP A O 1
ATOM 808 N N . TRP A 1 107 ? 8.286 -8.566 3.426 1.00 89.31 107 TRP A N 1
ATOM 809 C CA . TRP A 1 107 ? 9.485 -9.119 2.816 1.00 89.31 107 TRP A CA 1
ATOM 810 C C . TRP A 1 107 ? 10.287 -8.044 2.100 1.00 89.31 107 TRP A C 1
ATOM 812 O O . TRP A 1 107 ? 9.740 -7.161 1.440 1.00 89.31 107 TRP A O 1
ATOM 822 N N . ALA A 1 108 ? 11.607 -8.140 2.218 1.00 91.19 108 ALA A N 1
ATOM 823 C CA . ALA A 1 108 ? 12.546 -7.447 1.353 1.00 91.19 108 ALA A CA 1
ATOM 824 C C . ALA A 1 108 ? 13.576 -8.425 0.792 1.00 91.19 108 ALA A C 1
ATOM 826 O O . ALA A 1 108 ? 14.106 -9.265 1.522 1.00 91.19 108 ALA A O 1
ATOM 827 N N . THR A 1 109 ? 13.869 -8.289 -0.496 1.00 90.25 109 THR A N 1
ATOM 828 C CA . THR A 1 109 ? 14.884 -9.067 -1.208 1.00 90.25 109 THR A CA 1
ATOM 829 C C . THR A 1 109 ? 15.568 -8.196 -2.257 1.00 90.25 109 THR A C 1
ATOM 831 O O . THR A 1 109 ? 15.021 -7.181 -2.672 1.00 90.25 109 THR A O 1
ATOM 834 N N . ASN A 1 110 ? 16.754 -8.603 -2.698 1.00 91.06 110 ASN A N 1
ATOM 835 C CA . ASN A 1 110 ? 17.441 -7.993 -3.841 1.00 91.06 110 ASN A CA 1
ATOM 836 C C . ASN A 1 110 ? 17.223 -8.800 -5.135 1.00 91.06 110 ASN A C 1
ATOM 838 O O . ASN A 1 110 ? 17.875 -8.543 -6.141 1.00 91.06 110 ASN A O 1
ATOM 842 N N . ASP A 1 111 ? 16.363 -9.821 -5.095 1.00 87.06 111 ASP A N 1
ATOM 843 C CA . ASP A 1 111 ? 16.005 -10.624 -6.260 1.00 87.06 111 ASP A CA 1
ATOM 844 C C . ASP A 1 111 ? 14.920 -9.925 -7.087 1.00 87.06 111 ASP A C 1
ATOM 846 O O . ASP A 1 111 ? 13.771 -9.811 -6.654 1.00 87.06 111 ASP A O 1
ATOM 850 N N . ALA A 1 112 ? 15.280 -9.498 -8.297 1.00 82.62 112 ALA A N 1
ATOM 851 C CA . ALA A 1 112 ? 14.361 -8.876 -9.240 1.00 82.62 112 ALA A CA 1
ATOM 852 C C . ALA A 1 112 ? 13.195 -9.791 -9.642 1.00 82.62 112 ALA A C 1
ATOM 854 O O . ALA A 1 112 ? 12.108 -9.298 -9.936 1.00 82.62 112 ALA A O 1
ATOM 855 N N . ALA A 1 113 ? 13.371 -11.117 -9.609 1.00 84.44 113 ALA A N 1
ATOM 856 C CA . ALA A 1 113 ? 12.300 -12.056 -9.939 1.00 84.44 113 ALA A CA 1
ATOM 857 C C . ALA A 1 113 ? 11.158 -12.056 -8.906 1.00 84.44 113 ALA A C 1
ATOM 859 O O . ALA A 1 113 ? 10.068 -12.547 -9.196 1.00 84.44 113 ALA A O 1
ATOM 860 N N . ALA A 1 114 ? 11.383 -11.492 -7.714 1.00 84.94 114 ALA A N 1
ATOM 861 C CA . ALA A 1 114 ? 10.351 -11.333 -6.696 1.00 84.94 114 ALA A CA 1
ATOM 862 C C . ALA A 1 114 ? 9.425 -10.132 -6.952 1.00 84.94 114 ALA A C 1
ATOM 864 O O . ALA A 1 114 ? 8.423 -9.983 -6.246 1.00 84.94 114 ALA A O 1
ATOM 865 N N . ALA A 1 115 ? 9.753 -9.261 -7.914 1.00 84.75 115 ALA A N 1
ATOM 866 C CA . ALA A 1 115 ? 8.934 -8.111 -8.258 1.00 84.75 115 ALA A CA 1
ATOM 867 C C . ALA A 1 115 ? 7.612 -8.550 -8.894 1.00 84.75 115 ALA A C 1
ATOM 869 O O . ALA A 1 115 ? 7.571 -9.362 -9.815 1.00 84.75 115 ALA A O 1
ATOM 870 N N . GLN A 1 116 ? 6.513 -7.983 -8.403 1.00 85.38 116 GLN A N 1
ATOM 871 C CA . GLN A 1 116 ? 5.162 -8.314 -8.862 1.00 85.38 116 GLN A CA 1
ATOM 872 C C . GLN A 1 116 ? 4.460 -7.102 -9.458 1.00 85.38 116 GLN A C 1
ATOM 874 O O . GLN A 1 116 ? 3.236 -6.993 -9.409 1.00 85.38 116 GLN A O 1
ATOM 879 N N . ILE A 1 117 ? 5.236 -6.154 -9.978 1.00 84.00 117 ILE A N 1
ATOM 880 C CA . ILE A 1 117 ? 4.690 -4.939 -10.560 1.00 84.00 117 ILE A CA 1
ATOM 881 C C . ILE A 1 117 ? 4.434 -5.213 -12.041 1.00 84.00 117 ILE A C 1
ATOM 883 O O . ILE A 1 117 ? 5.376 -5.525 -12.770 1.00 84.00 117 ILE A O 1
ATOM 887 N N . PRO A 1 118 ? 3.177 -5.142 -12.513 1.00 77.25 118 PRO A N 1
ATOM 888 C CA . PRO A 1 118 ? 2.890 -5.276 -13.936 1.00 77.25 118 PRO A CA 1
ATOM 889 C C . PRO A 1 118 ? 3.569 -4.154 -14.745 1.00 77.25 118 PRO A C 1
ATOM 891 O O . PRO A 1 118 ? 4.175 -3.244 -14.186 1.00 77.25 118 PRO A O 1
ATOM 894 N N . ALA A 1 119 ? 3.477 -4.182 -16.074 1.00 70.31 119 ALA A N 1
ATOM 895 C CA . ALA A 1 119 ? 3.971 -3.076 -16.899 1.00 70.31 119 ALA A CA 1
ATOM 896 C C . ALA A 1 119 ? 2.935 -1.940 -16.964 1.00 70.31 119 ALA A C 1
ATOM 898 O O . ALA A 1 119 ? 1.799 -2.173 -17.383 1.00 70.31 119 ALA A O 1
ATOM 899 N N . LEU A 1 120 ? 3.317 -0.715 -16.575 1.00 70.00 120 LEU A N 1
ATOM 900 C CA . LEU A 1 120 ? 2.466 0.473 -16.730 1.00 70.00 120 LEU A CA 1
ATOM 901 C C . LEU A 1 120 ? 2.265 0.778 -18.220 1.00 70.00 120 LEU A C 1
ATOM 903 O O . LEU A 1 120 ? 3.235 0.741 -18.977 1.00 70.00 120 LEU A O 1
ATOM 907 N N . PRO A 1 121 ? 1.058 1.199 -18.642 1.00 57.25 121 PRO A N 1
ATOM 908 C CA . PRO A 1 121 ? 0.839 1.728 -19.990 1.00 57.25 121 PRO A CA 1
ATOM 909 C C . PRO A 1 121 ? 1.701 2.963 -20.311 1.00 57.25 121 PRO A C 1
ATOM 911 O O . PRO A 1 121 ? 1.946 3.267 -21.474 1.00 57.25 121 PRO A O 1
ATOM 914 N N . SER A 1 122 ? 2.149 3.680 -19.279 1.00 61.00 122 SER A N 1
ATOM 915 C CA . SER A 1 122 ? 2.933 4.911 -19.363 1.00 61.00 122 SER A CA 1
ATOM 916 C C . SER A 1 122 ? 3.992 4.922 -18.257 1.00 61.00 122 SER A C 1
ATOM 918 O O . SER A 1 122 ? 3.832 5.628 -17.265 1.00 61.00 122 SER A O 1
ATOM 920 N N . ALA A 1 123 ? 5.016 4.077 -18.382 1.00 66.75 123 ALA A N 1
ATOM 921 C CA . ALA A 1 123 ? 6.112 4.023 -17.417 1.00 66.75 123 ALA A CA 1
ATOM 922 C C . ALA A 1 123 ? 7.184 5.082 -17.723 1.00 66.75 123 ALA A C 1
ATOM 924 O O . ALA A 1 123 ? 7.562 5.270 -18.884 1.00 66.75 123 ALA A O 1
ATOM 925 N N . SER A 1 124 ? 7.726 5.720 -16.691 1.00 73.19 124 SER A N 1
ATOM 926 C CA . SER A 1 124 ? 8.984 6.459 -16.799 1.00 73.19 124 SER A CA 1
ATOM 927 C C . SER A 1 124 ? 10.134 5.478 -17.099 1.00 73.19 124 SER A C 1
ATOM 929 O O . SER A 1 124 ? 10.165 4.388 -16.523 1.00 73.19 124 SER A O 1
ATOM 931 N N . PRO A 1 125 ? 11.100 5.814 -17.977 1.00 79.25 125 PRO A N 1
ATOM 932 C CA . PRO A 1 125 ? 12.238 4.938 -18.243 1.00 79.25 125 PRO A CA 1
ATOM 933 C C . PRO A 1 125 ? 13.070 4.692 -16.978 1.00 79.25 125 PRO A C 1
ATOM 935 O O . PRO A 1 125 ? 13.557 5.639 -16.362 1.00 79.25 125 PRO A O 1
ATOM 938 N N . ASN A 1 126 ? 13.297 3.426 -16.625 1.00 86.12 126 ASN A N 1
ATOM 939 C CA . ASN A 1 126 ? 14.206 3.076 -15.537 1.00 86.12 126 ASN A CA 1
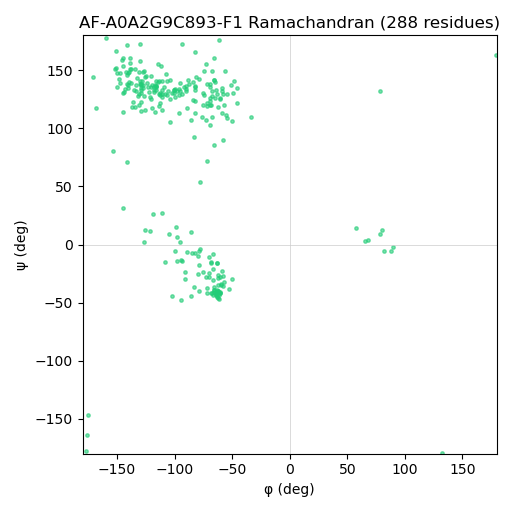ATOM 940 C C . ASN A 1 126 ? 15.657 3.043 -16.041 1.00 86.12 126 ASN A C 1
ATOM 942 O O . ASN A 1 126 ? 16.143 2.023 -16.522 1.00 86.12 126 ASN A O 1
ATOM 946 N N . THR A 1 127 ? 16.366 4.165 -15.924 1.00 87.44 127 THR A N 1
ATOM 947 C CA . THR A 1 127 ? 17.786 4.263 -16.311 1.00 87.44 127 THR A CA 1
ATOM 948 C C . THR A 1 127 ? 18.751 3.673 -15.278 1.00 87.44 127 THR A C 1
ATOM 950 O O . THR A 1 127 ? 19.958 3.674 -15.511 1.00 87.44 127 THR A O 1
ATOM 953 N N . PHE A 1 128 ? 18.248 3.240 -14.119 1.00 89.62 128 PHE A N 1
ATOM 954 C CA . PHE A 1 128 ? 19.050 2.680 -13.029 1.00 89.62 128 PHE A CA 1
ATOM 955 C C . PHE A 1 128 ? 19.134 1.152 -13.088 1.00 89.62 128 PHE A C 1
ATOM 957 O O . PHE A 1 128 ? 19.994 0.566 -12.429 1.00 89.62 128 PHE A O 1
ATOM 964 N N . ASP A 1 129 ? 18.282 0.504 -13.884 1.00 88.50 129 ASP A N 1
ATOM 965 C CA . ASP A 1 129 ? 18.325 -0.942 -14.057 1.00 88.50 129 ASP A CA 1
ATOM 966 C C . ASP A 1 129 ? 19.644 -1.393 -14.706 1.00 88.50 129 ASP A C 1
ATOM 968 O O . ASP A 1 129 ? 20.097 -0.835 -15.708 1.00 88.50 129 ASP A O 1
ATOM 972 N N . GLY A 1 130 ? 20.302 -2.376 -14.090 1.00 86.19 130 GLY A N 1
ATOM 973 C CA . GLY A 1 130 ? 21.616 -2.878 -14.508 1.00 86.19 130 GLY A CA 1
ATOM 974 C C . GLY A 1 130 ? 22.784 -1.885 -14.384 1.00 86.19 130 GLY A C 1
ATOM 975 O O . GLY A 1 130 ? 23.910 -2.226 -14.756 1.00 86.19 130 GLY A O 1
ATOM 976 N N . ALA A 1 131 ? 22.565 -0.671 -13.867 1.00 89.75 131 ALA A N 1
ATOM 977 C CA . ALA A 1 131 ? 23.622 0.324 -13.730 1.00 89.75 131 ALA A CA 1
ATOM 978 C C . ALA A 1 131 ? 24.618 -0.050 -12.614 1.00 89.75 131 ALA A C 1
ATOM 980 O O . ALA A 1 131 ? 24.255 -0.496 -11.524 1.00 89.75 131 ALA A O 1
ATOM 981 N N . ALA A 1 132 ? 25.912 0.152 -12.874 1.00 91.31 132 ALA A N 1
ATOM 982 C CA . ALA A 1 132 ? 26.959 -0.196 -11.920 1.00 91.31 132 ALA A CA 1
ATOM 983 C C . ALA A 1 132 ? 26.855 0.641 -10.631 1.00 91.31 132 ALA A C 1
ATOM 985 O O . ALA A 1 132 ? 26.753 1.867 -10.679 1.00 91.31 132 ALA A O 1
ATOM 986 N N . GLY A 1 133 ? 26.940 -0.024 -9.475 1.00 91.38 133 GLY A N 1
ATOM 987 C CA . GLY A 1 133 ? 26.879 0.631 -8.164 1.00 91.38 133 GLY A CA 1
ATOM 988 C C . GLY A 1 133 ? 25.470 1.023 -7.704 1.00 91.38 133 GLY A C 1
ATOM 989 O O . GLY A 1 133 ? 25.346 1.718 -6.698 1.00 91.38 133 GLY A O 1
ATOM 990 N N . VAL A 1 134 ? 24.431 0.581 -8.417 1.00 94.81 134 VAL A N 1
ATOM 991 C CA . VAL A 1 134 ? 23.029 0.704 -8.007 1.00 94.81 134 VAL A CA 1
ATOM 992 C C . VAL A 1 134 ? 22.619 -0.529 -7.209 1.00 94.81 134 VAL A C 1
ATOM 994 O O . VAL A 1 134 ? 22.898 -1.661 -7.603 1.00 94.81 134 VAL A O 1
ATOM 997 N N . THR A 1 135 ? 21.948 -0.317 -6.082 1.00 94.81 135 THR A N 1
ATOM 998 C CA . THR A 1 135 ? 21.266 -1.372 -5.336 1.00 94.81 135 THR A CA 1
ATOM 999 C C . THR A 1 135 ? 19.836 -1.499 -5.840 1.00 94.81 135 THR A C 1
ATOM 1001 O O . THR A 1 135 ? 19.160 -0.496 -6.042 1.00 94.81 135 THR A O 1
ATOM 1004 N N . HIS A 1 136 ? 19.368 -2.730 -6.034 1.00 94.69 136 HIS A N 1
ATOM 1005 C CA . HIS A 1 136 ? 17.966 -3.027 -6.321 1.00 94.69 136 HIS A CA 1
ATOM 1006 C C . HIS A 1 136 ? 17.362 -3.744 -5.123 1.00 94.69 136 HIS A C 1
ATOM 1008 O O . HIS A 1 136 ? 17.954 -4.683 -4.594 1.00 94.69 136 HIS A O 1
ATOM 1014 N N . THR A 1 137 ? 16.215 -3.267 -4.658 1.00 94.81 137 THR A N 1
ATOM 1015 C CA . THR A 1 137 ? 15.461 -3.863 -3.558 1.00 94.81 137 THR A CA 1
ATOM 1016 C C . THR A 1 137 ? 14.003 -3.988 -3.959 1.00 94.81 137 THR A C 1
ATOM 1018 O O . THR A 1 137 ? 13.363 -3.007 -4.332 1.00 94.81 137 THR A O 1
ATOM 1021 N N . VAL A 1 138 ? 13.465 -5.190 -3.812 1.00 93.44 138 VAL A N 1
ATOM 1022 C CA . VAL A 1 138 ? 12.044 -5.493 -3.925 1.00 93.44 138 VAL A CA 1
ATOM 1023 C C . VAL A 1 138 ? 11.456 -5.605 -2.524 1.00 93.44 138 VAL A C 1
ATOM 1025 O O . VAL A 1 138 ? 11.993 -6.306 -1.666 1.00 93.44 138 VAL A O 1
ATOM 1028 N N . TYR A 1 139 ? 10.345 -4.917 -2.288 1.00 92.50 139 TYR A N 1
ATOM 1029 C CA . TYR A 1 139 ? 9.586 -4.925 -1.045 1.00 92.50 139 TYR A CA 1
ATOM 1030 C C . TYR A 1 139 ? 8.163 -5.406 -1.322 1.00 92.50 139 TYR A C 1
ATOM 1032 O O . TYR A 1 139 ? 7.469 -4.813 -2.143 1.00 92.50 139 TYR A O 1
ATOM 1040 N N . THR A 1 140 ? 7.707 -6.440 -0.619 1.00 92.75 140 THR A N 1
ATOM 1041 C CA . THR A 1 140 ? 6.306 -6.877 -0.673 1.00 92.75 140 THR A CA 1
ATOM 1042 C C . THR A 1 140 ? 5.711 -6.892 0.722 1.00 92.75 140 THR A C 1
ATOM 1044 O O . THR A 1 140 ? 6.365 -7.277 1.695 1.00 92.75 140 THR A O 1
ATOM 1047 N N . SER A 1 141 ? 4.465 -6.442 0.848 1.00 94.00 141 SER A N 1
ATOM 1048 C CA . SER A 1 141 ? 3.807 -6.420 2.148 1.00 94.00 141 SER A CA 1
ATOM 1049 C C . SER A 1 141 ? 2.299 -6.590 2.061 1.00 94.00 141 SER A C 1
ATOM 1051 O O . SER A 1 141 ? 1.651 -6.153 1.112 1.00 94.00 141 SER A O 1
ATOM 1053 N N . ALA A 1 142 ? 1.755 -7.223 3.096 1.00 96.62 142 ALA A N 1
ATOM 1054 C CA . ALA A 1 142 ? 0.335 -7.368 3.351 1.00 96.62 142 ALA A CA 1
ATOM 1055 C C . ALA A 1 142 ? 0.059 -6.841 4.756 1.00 96.62 142 ALA A C 1
ATOM 1057 O O . ALA A 1 142 ? 0.572 -7.369 5.749 1.00 96.62 142 ALA A O 1
ATOM 1058 N N . THR A 1 143 ? -0.727 -5.774 4.835 1.00 96.94 143 THR A N 1
ATOM 1059 C CA . THR A 1 143 ? -0.925 -5.013 6.067 1.00 96.94 143 THR A CA 1
ATOM 1060 C C . THR A 1 143 ? -2.389 -4.764 6.356 1.00 96.94 143 THR A C 1
ATOM 1062 O O . THR A 1 143 ? -3.198 -4.569 5.450 1.00 96.94 143 THR A O 1
ATOM 1065 N N . ARG A 1 144 ? -2.706 -4.702 7.645 1.00 97.00 144 ARG A N 1
ATOM 1066 C CA . ARG A 1 144 ? -3.927 -4.116 8.187 1.00 97.00 144 ARG A CA 1
ATOM 1067 C C . ARG A 1 144 ? -3.544 -2.857 8.939 1.00 97.00 144 ARG A C 1
ATOM 1069 O O . ARG A 1 144 ? -2.538 -2.836 9.646 1.00 97.00 144 ARG A O 1
ATOM 1076 N N . SER A 1 145 ? -4.355 -1.818 8.821 1.00 97.06 145 SER A N 1
ATOM 1077 C CA . SER A 1 145 ? -4.175 -0.602 9.602 1.00 97.06 145 SER A CA 1
ATOM 1078 C C . SER A 1 145 ? -5.481 -0.135 10.217 1.00 97.06 145 SER A C 1
ATOM 1080 O O . SER A 1 145 ? -6.540 -0.224 9.598 1.00 97.06 145 SER A O 1
ATOM 1082 N N . ARG A 1 146 ? -5.387 0.389 11.438 1.00 97.50 146 ARG A N 1
ATOM 1083 C CA . ARG A 1 146 ? -6.452 1.132 12.112 1.00 97.50 146 ARG A CA 1
ATOM 1084 C C . ARG A 1 146 ? -5.968 2.548 12.364 1.00 97.50 146 ARG A C 1
ATOM 1086 O O . ARG A 1 146 ? -4.838 2.749 12.803 1.00 97.50 146 ARG A O 1
ATOM 1093 N N . ASN A 1 147 ? -6.825 3.523 12.093 1.00 95.75 147 ASN A N 1
ATOM 1094 C CA . ASN A 1 147 ? -6.620 4.917 12.458 1.00 95.75 147 ASN A CA 1
ATOM 1095 C C . ASN A 1 147 ? -7.778 5.389 13.332 1.00 95.75 147 ASN A C 1
ATOM 1097 O O . ASN A 1 147 ? -8.941 5.217 12.964 1.00 95.75 147 ASN A O 1
ATOM 1101 N N . VAL A 1 148 ? -7.441 6.030 14.445 1.00 97.12 148 VAL A N 1
ATOM 1102 C CA . VAL A 1 148 ? -8.380 6.722 15.322 1.00 97.12 148 VAL A CA 1
ATOM 1103 C C . VAL A 1 148 ? -7.943 8.169 15.453 1.00 97.12 148 VAL A C 1
ATOM 1105 O O . VAL A 1 148 ? -6.767 8.462 15.657 1.00 97.12 148 VAL A O 1
ATOM 1108 N N . ARG A 1 149 ? -8.911 9.076 15.359 1.00 95.62 149 ARG A N 1
ATOM 1109 C CA . ARG A 1 149 ? -8.754 10.490 15.682 1.00 95.62 149 ARG A CA 1
ATOM 1110 C C . ARG A 1 149 ? -9.674 10.845 16.835 1.00 95.62 149 ARG A C 1
ATOM 1112 O O . ARG A 1 149 ? -10.861 10.527 16.778 1.00 95.62 149 ARG A O 1
ATOM 1119 N N . SER A 1 150 ? -9.151 11.523 17.846 1.00 96.75 150 SER A N 1
ATOM 1120 C CA . SER A 1 150 ? -9.906 11.982 19.015 1.00 96.75 150 SER A CA 1
ATOM 1121 C C . SER A 1 150 ? -9.446 13.369 19.439 1.00 96.75 150 SER A C 1
ATOM 1123 O O . SER A 1 150 ? -8.271 13.699 19.308 1.00 96.75 150 SER A O 1
ATOM 1125 N N . TRP A 1 151 ? -10.345 14.206 19.947 1.00 97.06 151 TRP A N 1
ATOM 1126 C CA . TRP A 1 151 ? -9.923 15.484 20.522 1.00 97.06 151 TRP A CA 1
ATOM 1127 C C . TRP A 1 151 ? -9.068 15.263 21.773 1.00 97.06 151 TRP A C 1
ATOM 1129 O O . TRP A 1 151 ? -9.362 14.380 22.578 1.00 97.06 151 TRP A O 1
ATOM 1139 N N . THR A 1 152 ? -8.024 16.069 21.971 1.00 96.31 152 THR A N 1
ATOM 1140 C CA . THR A 1 152 ? -7.121 15.883 23.121 1.00 96.31 152 THR A CA 1
ATOM 1141 C C . THR A 1 152 ? -7.753 16.302 24.447 1.00 96.31 152 THR A C 1
ATOM 1143 O O . THR A 1 152 ? -7.381 15.780 25.494 1.00 96.31 152 THR A O 1
ATOM 1146 N N . ASP A 1 153 ? -8.689 17.253 24.412 1.00 95.50 153 ASP A N 1
ATOM 1147 C CA . ASP A 1 153 ? -9.306 17.871 25.590 1.00 95.50 153 ASP A CA 1
ATOM 1148 C C . ASP A 1 153 ? -10.388 16.995 26.241 1.00 95.50 153 ASP A C 1
ATOM 1150 O O . ASP A 1 153 ? -10.463 16.921 27.464 1.00 95.50 153 ASP A O 1
ATOM 1154 N N . ASN A 1 154 ? -11.214 16.321 25.440 1.00 94.31 154 ASN A N 1
ATOM 1155 C CA . ASN A 1 154 ? -12.361 15.548 25.917 1.00 94.31 154 ASN A CA 1
ATOM 1156 C C . ASN A 1 154 ? -12.378 14.090 25.431 1.00 94.31 154 ASN A C 1
ATOM 1158 O O . ASN A 1 154 ? -13.330 13.371 25.727 1.00 94.31 154 ASN A O 1
ATOM 1162 N N . GLN A 1 155 ? -11.356 13.663 24.678 1.00 93.50 155 GLN A N 1
ATOM 1163 C CA . GLN A 1 155 ? -11.210 12.307 24.131 1.00 93.50 155 GLN A CA 1
ATOM 1164 C C . GLN A 1 155 ? -12.375 11.847 23.239 1.00 93.50 155 GLN A C 1
ATOM 1166 O O . GLN A 1 155 ? -12.483 10.670 22.899 1.00 93.50 155 GLN A O 1
ATOM 1171 N N . GLN A 1 156 ? -13.238 12.764 22.797 1.00 95.25 156 GLN A N 1
ATOM 1172 C CA . GLN A 1 156 ? -14.321 12.433 21.883 1.00 95.25 156 GLN A CA 1
ATOM 1173 C C . GLN A 1 156 ? -13.739 11.988 20.539 1.00 95.25 156 GLN A C 1
ATOM 1175 O O . GLN A 1 156 ? -12.961 12.712 19.910 1.00 95.25 156 GLN A O 1
ATOM 1180 N N . VAL A 1 157 ? -14.159 10.807 20.083 1.00 96.00 157 VAL A N 1
ATOM 1181 C CA . VAL A 1 157 ? -13.736 10.227 18.806 1.00 96.00 157 VAL A CA 1
ATOM 1182 C C . VAL A 1 157 ? -14.312 11.040 17.647 1.00 96.00 157 VAL A C 1
ATOM 1184 O O . VAL A 1 157 ? -15.525 11.168 17.491 1.00 96.00 157 VAL A O 1
ATOM 1187 N N . LEU A 1 158 ? -13.414 11.573 16.825 1.00 93.50 158 LEU A N 1
ATOM 1188 C CA . LEU A 1 158 ? -13.698 12.300 15.590 1.00 93.50 158 LEU A CA 1
ATOM 1189 C C . LEU A 1 158 ? -13.917 11.367 14.408 1.00 93.50 158 LEU A C 1
ATOM 1191 O O . LEU A 1 158 ? -14.719 11.639 13.518 1.00 93.50 158 LEU A O 1
ATOM 1195 N N . GLY A 1 159 ? -13.157 10.279 14.379 1.00 93.38 159 GLY A N 1
ATOM 1196 C CA . GLY A 1 159 ? -13.208 9.311 13.305 1.00 93.38 159 GLY A CA 1
ATOM 1197 C C . GLY A 1 159 ? -12.401 8.081 13.659 1.00 93.38 159 GLY A C 1
ATOM 1198 O O . GLY A 1 159 ? -11.356 8.167 14.299 1.00 93.38 159 GLY A O 1
ATOM 1199 N N . ALA A 1 160 ? -12.900 6.940 13.217 1.00 95.81 160 ALA A N 1
ATOM 1200 C CA . ALA A 1 160 ? -12.238 5.660 13.333 1.00 95.81 160 ALA A CA 1
ATOM 1201 C C . ALA A 1 160 ? -12.335 4.978 11.967 1.00 95.81 160 ALA A C 1
ATOM 1203 O O . ALA A 1 160 ? -13.363 5.067 11.292 1.00 95.81 160 ALA A O 1
ATOM 1204 N N . SER A 1 161 ? -11.249 4.366 11.517 1.00 94.75 161 SER A N 1
ATOM 1205 C CA . SER A 1 161 ? -11.218 3.660 10.240 1.00 94.75 161 SER A CA 1
ATOM 1206 C C . SER A 1 161 ? -10.276 2.477 10.305 1.00 94.75 161 SER A C 1
ATOM 1208 O O . SER A 1 161 ? -9.254 2.530 10.987 1.00 94.75 161 SER A O 1
ATOM 1210 N N . GLU A 1 162 ? -10.624 1.435 9.565 1.00 96.38 162 GLU A N 1
ATOM 1211 C CA . GLU A 1 162 ? -9.786 0.270 9.344 1.00 96.38 162 GLU A CA 1
ATOM 1212 C C . GLU A 1 162 ? -9.665 0.018 7.850 1.00 96.38 162 GLU A C 1
ATOM 1214 O O . GLU A 1 162 ? -10.572 0.309 7.061 1.00 96.38 162 GLU A O 1
ATOM 1219 N N . GLY A 1 163 ? -8.522 -0.515 7.460 1.00 96.06 163 GLY A N 1
ATOM 1220 C CA . GLY A 1 163 ? -8.286 -0.919 6.096 1.00 96.06 163 GLY A CA 1
ATOM 1221 C C . GLY A 1 163 ? -7.152 -1.909 5.989 1.00 96.06 163 GLY A C 1
ATOM 1222 O O . GLY A 1 163 ? -6.473 -2.249 6.961 1.00 96.06 163 GLY A O 1
ATOM 1223 N N . TRP A 1 164 ? -6.944 -2.344 4.762 1.00 96.69 164 TRP A N 1
ATOM 1224 C CA . TRP A 1 164 ? -5.866 -3.233 4.387 1.00 96.69 164 TRP A CA 1
ATOM 1225 C C . TRP A 1 164 ? -5.124 -2.691 3.183 1.00 96.69 164 TRP A C 1
ATOM 1227 O O . TRP A 1 164 ? -5.670 -1.902 2.411 1.00 96.69 164 TRP A O 1
ATOM 1237 N N . SER A 1 165 ? -3.883 -3.136 3.030 1.00 96.69 165 SER A N 1
ATOM 1238 C CA . SER A 1 165 ? -3.068 -2.856 1.858 1.00 96.69 165 SER A CA 1
ATOM 1239 C C . SER A 1 165 ? -2.221 -4.071 1.499 1.00 96.69 165 SER A C 1
ATOM 1241 O O . SER A 1 165 ? -1.601 -4.674 2.378 1.00 96.69 165 SER A O 1
ATOM 1243 N N . LEU A 1 166 ? -2.210 -4.419 0.216 1.00 96.50 166 LEU A N 1
ATOM 1244 C CA . LEU A 1 166 ? -1.275 -5.342 -0.418 1.00 96.50 166 LEU A CA 1
ATOM 1245 C C . LEU A 1 166 ? -0.403 -4.515 -1.344 1.00 96.50 166 LEU A C 1
ATOM 1247 O O . LEU A 1 166 ? -0.939 -3.785 -2.174 1.00 96.50 166 LEU A O 1
ATOM 1251 N N . LEU A 1 167 ? 0.911 -4.612 -1.217 1.00 94.94 167 LEU A N 1
ATOM 1252 C CA . LEU A 1 167 ? 1.813 -3.760 -1.977 1.00 94.94 167 LEU A CA 1
ATOM 1253 C C . LEU A 1 167 ? 3.041 -4.526 -2.467 1.00 94.94 167 LEU A C 1
ATOM 1255 O O . LEU A 1 167 ? 3.538 -5.424 -1.785 1.00 94.94 167 LEU A O 1
ATOM 1259 N N . SER A 1 168 ? 3.532 -4.115 -3.633 1.00 94.62 168 SER A N 1
ATOM 1260 C CA . SER A 1 168 ? 4.827 -4.489 -4.193 1.00 94.62 168 SER A CA 1
ATOM 1261 C C . SER A 1 168 ? 5.542 -3.218 -4.635 1.00 94.62 168 SER A C 1
ATOM 1263 O O . SER A 1 168 ? 4.982 -2.405 -5.371 1.00 94.62 168 SER A O 1
ATOM 1265 N N . THR A 1 169 ? 6.785 -3.063 -4.207 1.00 94.56 169 THR A N 1
ATOM 1266 C CA . THR A 1 169 ? 7.631 -1.915 -4.523 1.00 94.56 169 THR A CA 1
ATOM 1267 C C . THR A 1 169 ? 8.975 -2.410 -5.012 1.00 94.56 169 THR A C 1
ATOM 1269 O O . THR A 1 169 ? 9.556 -3.307 -4.411 1.00 94.56 169 THR A O 1
ATOM 1272 N N . GLU A 1 170 ? 9.505 -1.779 -6.042 1.00 94.50 170 GLU A N 1
ATOM 1273 C CA . GLU A 1 170 ? 10.885 -1.933 -6.471 1.00 94.50 170 GLU A CA 1
ATOM 1274 C C . GLU A 1 170 ? 11.595 -0.600 -6.310 1.00 94.50 170 GLU A C 1
ATOM 1276 O O . GLU A 1 170 ? 11.045 0.448 -6.646 1.00 94.50 170 GLU A O 1
ATOM 1281 N N . ILE A 1 171 ? 12.805 -0.634 -5.769 1.00 94.94 171 ILE A N 1
ATOM 1282 C CA . ILE A 1 171 ? 13.623 0.548 -5.534 1.00 94.94 171 ILE A CA 1
ATOM 1283 C C . ILE A 1 171 ? 15.010 0.260 -6.086 1.00 94.94 171 ILE A C 1
ATOM 1285 O O . ILE A 1 171 ? 15.678 -0.670 -5.640 1.00 94.94 171 ILE A O 1
ATOM 1289 N N . TRP A 1 172 ? 15.437 1.075 -7.038 1.00 95.75 172 TRP A N 1
ATOM 1290 C CA . TRP A 1 172 ? 16.808 1.156 -7.510 1.00 95.75 172 TRP A CA 1
ATOM 1291 C C . TRP A 1 172 ? 17.421 2.417 -6.928 1.00 95.75 172 TRP A C 1
ATOM 1293 O O . TRP A 1 172 ? 16.859 3.495 -7.110 1.00 95.75 172 TRP A O 1
ATOM 1303 N N . GLN A 1 173 ? 18.549 2.315 -6.236 1.00 95.94 173 GLN A N 1
ATOM 1304 C CA . GLN A 1 173 ? 19.187 3.476 -5.624 1.00 95.94 173 GLN A CA 1
ATOM 1305 C C . GLN A 1 173 ? 20.705 3.412 -5.764 1.00 95.94 173 GLN A C 1
ATOM 1307 O O . GLN A 1 173 ? 21.321 2.375 -5.537 1.00 95.94 173 GLN A O 1
ATOM 1312 N N . ASP A 1 174 ? 21.326 4.524 -6.145 1.00 95.38 174 ASP A N 1
ATOM 1313 C CA . ASP A 1 174 ? 22.780 4.656 -6.148 1.00 95.38 174 ASP A CA 1
ATOM 1314 C C . ASP A 1 174 ? 23.302 5.281 -4.842 1.00 95.38 174 ASP A C 1
ATOM 1316 O O . ASP A 1 174 ? 22.550 5.768 -3.995 1.00 95.38 174 ASP A O 1
ATOM 1320 N N . ALA A 1 175 ? 24.626 5.301 -4.674 1.00 94.12 175 ALA A N 1
ATOM 1321 C CA . ALA A 1 175 ? 25.268 5.851 -3.478 1.00 94.12 175 ALA A CA 1
ATOM 1322 C C . ALA A 1 175 ? 25.040 7.363 -3.261 1.00 94.12 175 ALA A C 1
ATOM 1324 O O . ALA A 1 175 ? 25.288 7.860 -2.164 1.00 94.12 175 ALA A O 1
ATOM 1325 N N . SER A 1 176 ? 24.594 8.103 -4.282 1.00 92.06 176 SER A N 1
ATOM 1326 C CA . SER A 1 176 ? 24.250 9.525 -4.162 1.00 92.06 176 SER A CA 1
ATOM 1327 C C . SER A 1 176 ? 22.819 9.754 -3.665 1.00 92.06 176 SER A C 1
ATOM 1329 O O . SER A 1 176 ? 22.445 10.889 -3.382 1.00 92.06 176 SER A O 1
ATOM 1331 N N . GLY A 1 177 ? 22.024 8.687 -3.547 1.00 90.62 177 GLY A N 1
ATOM 1332 C CA . GLY A 1 177 ? 20.611 8.742 -3.184 1.00 90.62 177 GLY A CA 1
ATOM 1333 C C . GLY A 1 177 ? 19.674 8.918 -4.381 1.00 90.62 177 GLY A C 1
ATOM 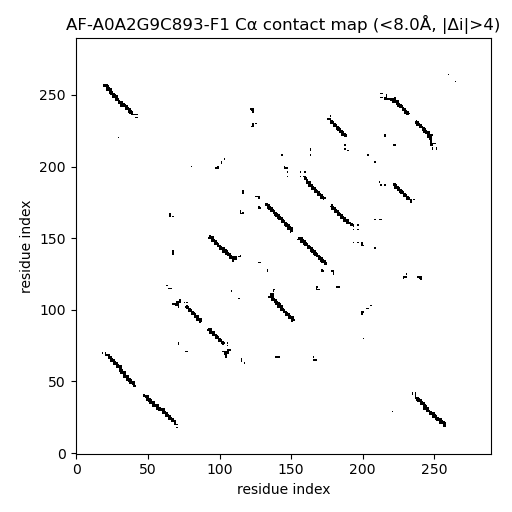1334 O O . GLY A 1 177 ? 18.462 8.822 -4.196 1.00 90.62 177 GLY A O 1
ATOM 1335 N N . ALA A 1 178 ? 20.216 9.122 -5.586 1.00 93.44 178 ALA A N 1
ATOM 1336 C CA . ALA A 1 178 ? 19.455 9.106 -6.828 1.00 93.44 178 ALA A CA 1
ATOM 1337 C C . ALA A 1 178 ? 18.947 7.692 -7.118 1.00 93.44 178 ALA A C 1
ATOM 1339 O O . ALA A 1 178 ? 19.585 6.702 -6.751 1.00 93.44 178 ALA A O 1
ATOM 1340 N N . GLY A 1 179 ? 17.800 7.586 -7.776 1.00 95.06 179 GLY A N 1
ATOM 1341 C CA . GLY A 1 179 ? 17.172 6.295 -7.963 1.00 95.06 179 GLY A CA 1
ATOM 1342 C C . GLY A 1 179 ? 15.902 6.306 -8.787 1.00 95.06 179 GLY A C 1
ATOM 1343 O O . GLY A 1 179 ? 15.441 7.336 -9.277 1.00 95.06 179 GLY A O 1
ATOM 1344 N N . PHE A 1 180 ? 15.332 5.119 -8.897 1.00 94.31 180 PHE A N 1
ATOM 1345 C CA . PHE A 1 180 ? 14.041 4.855 -9.498 1.00 94.31 180 PHE A CA 1
ATOM 1346 C C . PHE A 1 180 ? 13.216 4.034 -8.514 1.00 94.31 180 PHE A C 1
ATOM 1348 O O . PHE A 1 180 ? 13.737 3.143 -7.847 1.00 94.31 180 PHE A O 1
ATOM 1355 N N . GLN A 1 181 ? 11.931 4.321 -8.417 1.00 93.44 181 GLN A N 1
ATOM 1356 C CA . GLN A 1 181 ? 10.986 3.552 -7.632 1.00 93.44 181 GLN A CA 1
ATOM 1357 C C . GLN A 1 181 ? 9.810 3.188 -8.519 1.00 93.44 181 GLN A C 1
ATOM 1359 O O . GLN A 1 181 ? 9.278 4.043 -9.218 1.00 93.44 181 GLN A O 1
ATOM 1364 N N . ASN A 1 182 ? 9.387 1.935 -8.443 1.00 92.75 182 ASN A N 1
ATOM 1365 C CA . ASN A 1 182 ? 8.136 1.456 -9.004 1.00 92.75 182 ASN A CA 1
ATOM 1366 C C . ASN A 1 182 ? 7.293 0.910 -7.854 1.00 92.75 182 ASN A C 1
ATOM 1368 O O . ASN A 1 182 ? 7.817 0.259 -6.951 1.00 92.75 182 ASN A O 1
ATOM 1372 N N . PHE A 1 183 ? 6.003 1.200 -7.842 1.00 93.19 183 PHE A N 1
ATOM 1373 C CA . PHE A 1 183 ? 5.127 0.886 -6.724 1.00 93.19 183 PHE A CA 1
ATOM 1374 C C . PHE A 1 183 ? 3.744 0.523 -7.229 1.00 93.19 183 PHE A C 1
ATOM 1376 O O . PHE A 1 183 ? 3.127 1.293 -7.960 1.00 93.19 183 PHE A O 1
ATOM 1383 N N . VAL A 1 184 ? 3.206 -0.594 -6.753 1.00 94.12 184 VAL A N 1
ATOM 1384 C CA . VAL A 1 184 ? 1.790 -0.918 -6.887 1.00 94.12 184 VAL A CA 1
ATOM 1385 C C . VAL A 1 184 ? 1.225 -1.299 -5.528 1.00 94.12 184 VAL A C 1
ATOM 1387 O O . VAL A 1 184 ? 1.827 -2.073 -4.783 1.00 94.12 184 VAL A O 1
ATOM 1390 N N . ALA A 1 185 ? 0.053 -0.765 -5.205 1.00 95.44 185 ALA A N 1
ATOM 1391 C CA . ALA A 1 185 ? -0.703 -1.146 -4.030 1.00 95.44 185 ALA A CA 1
ATOM 1392 C C . ALA A 1 185 ? -2.189 -1.287 -4.330 1.00 95.44 185 ALA A C 1
ATOM 1394 O O . ALA A 1 185 ? -2.805 -0.464 -5.010 1.00 95.44 185 ALA A O 1
ATOM 1395 N N . LEU A 1 186 ? -2.764 -2.327 -3.743 1.00 95.88 186 LEU A N 1
ATOM 1396 C CA . LEU A 1 186 ? -4.192 -2.541 -3.625 1.00 95.88 186 LEU A CA 1
ATOM 1397 C C . LEU A 1 186 ? -4.583 -2.263 -2.186 1.00 95.88 186 LEU A C 1
ATOM 1399 O O . LEU A 1 186 ? -3.956 -2.784 -1.270 1.00 95.88 186 LEU A O 1
ATOM 1403 N N . SER A 1 187 ? -5.631 -1.481 -1.975 1.00 96.88 187 SER A N 1
ATOM 1404 C CA . SER A 1 187 ? -6.119 -1.201 -0.629 1.00 96.88 187 SER A CA 1
ATOM 1405 C C . SER A 1 187 ? -7.632 -1.216 -0.562 1.00 96.88 187 SER A C 1
ATOM 1407 O O . SER A 1 187 ? -8.322 -0.909 -1.531 1.00 96.88 187 SER A O 1
ATOM 1409 N N . GLY A 1 188 ? -8.158 -1.568 0.601 1.00 95.44 188 GLY A N 1
ATOM 1410 C CA . GLY A 1 188 ? -9.586 -1.559 0.867 1.00 95.44 188 GLY A CA 1
ATOM 1411 C C . GLY A 1 188 ? -9.873 -1.018 2.253 1.00 95.44 188 GLY A C 1
ATOM 1412 O O . GLY A 1 188 ? -9.000 -0.966 3.122 1.00 95.44 188 GLY A O 1
ATOM 1413 N N . ARG A 1 189 ? -11.117 -0.591 2.449 1.00 92.88 189 ARG A N 1
ATOM 1414 C CA . ARG A 1 189 ? -11.618 -0.143 3.747 1.00 92.88 189 ARG A CA 1
ATOM 1415 C C . ARG A 1 189 ? -12.563 -1.174 4.325 1.00 92.88 189 ARG A C 1
ATOM 1417 O O . ARG A 1 189 ? -13.348 -1.771 3.590 1.00 92.88 189 ARG A O 1
ATOM 1424 N N . SER A 1 190 ? -12.534 -1.276 5.642 1.00 88.94 190 SER A N 1
ATOM 1425 C CA . SER A 1 190 ? -13.399 -2.156 6.413 1.00 88.94 190 SER A CA 1
ATOM 1426 C C . SER A 1 190 ? -14.121 -1.354 7.489 1.00 88.94 190 SER A C 1
ATOM 1428 O O . SER A 1 190 ? -13.593 -0.340 7.962 1.00 88.94 190 SER A O 1
ATOM 1430 N N . PRO A 1 191 ? -15.341 -1.755 7.879 1.00 84.44 191 PRO A N 1
ATOM 1431 C CA . PRO A 1 191 ? -16.045 -1.093 8.965 1.00 84.44 191 PRO A CA 1
ATOM 1432 C C . PRO A 1 191 ? -15.247 -1.189 10.270 1.00 84.44 191 PRO A C 1
ATOM 1434 O O . PRO A 1 191 ? -14.945 -2.284 10.732 1.00 84.44 191 PRO A O 1
ATOM 1437 N N . PHE A 1 192 ? -14.965 -0.045 10.891 1.00 91.69 192 PHE A N 1
ATOM 1438 C CA . PHE A 1 192 ? -14.392 0.030 12.232 1.00 91.69 192 PHE A CA 1
ATOM 1439 C C . PHE A 1 192 ? -15.113 1.114 13.020 1.00 91.69 192 PHE A C 1
ATOM 1441 O O . PHE A 1 192 ? -15.165 2.276 12.616 1.00 91.69 192 PHE A O 1
ATOM 1448 N N . SER A 1 193 ? -15.753 0.703 14.110 1.00 91.12 193 SER A N 1
ATOM 1449 C CA . SER A 1 193 ? -16.651 1.567 14.867 1.00 91.12 193 SER A CA 1
ATOM 1450 C C . SER A 1 193 ? -15.876 2.523 15.765 1.00 91.12 193 SER A C 1
ATOM 1452 O O . SER A 1 193 ? -14.918 2.127 16.426 1.00 91.12 193 SER A O 1
ATOM 1454 N N . ALA A 1 194 ? -16.368 3.757 15.893 1.00 91.75 194 ALA A N 1
ATOM 1455 C CA . ALA A 1 194 ? -15.895 4.694 16.910 1.00 91.75 194 ALA A CA 1
ATOM 1456 C C . ALA A 1 194 ? -16.052 4.135 18.339 1.00 91.75 194 ALA A C 1
ATOM 1458 O O . ALA A 1 194 ? -15.254 4.461 19.209 1.00 91.75 194 ALA A O 1
ATOM 1459 N N . ALA A 1 195 ? -17.021 3.240 18.574 1.00 91.69 195 ALA A N 1
ATOM 1460 C CA . ALA A 1 195 ? -17.190 2.558 19.861 1.00 91.69 195 ALA A CA 1
ATOM 1461 C C . ALA A 1 195 ? -16.059 1.559 20.180 1.00 91.69 195 ALA A C 1
ATOM 1463 O O . ALA A 1 195 ? -15.928 1.124 21.318 1.00 91.69 195 ALA A O 1
ATOM 1464 N N . SER A 1 196 ? -15.255 1.181 19.184 1.00 93.31 196 SER A N 1
ATOM 1465 C CA . SER A 1 196 ? -14.100 0.287 19.327 1.00 93.31 196 SER A CA 1
ATOM 1466 C C . SER A 1 196 ? -12.769 1.040 19.264 1.00 93.31 196 SER A C 1
ATOM 1468 O O . SER A 1 196 ? -11.720 0.406 19.197 1.00 93.31 196 SER A O 1
ATOM 1470 N N . ALA A 1 197 ? -12.794 2.377 19.287 1.00 92.75 197 ALA A N 1
ATOM 1471 C CA . ALA A 1 197 ? -11.610 3.220 19.138 1.00 92.75 197 ALA A CA 1
ATOM 1472 C C . ALA A 1 197 ? -10.517 2.938 20.185 1.00 92.75 197 ALA A C 1
ATOM 1474 O O . ALA A 1 197 ? -9.334 3.012 19.863 1.00 92.75 197 ALA A O 1
ATOM 1475 N N . ASP A 1 198 ? -10.897 2.547 21.401 1.00 93.12 198 ASP A N 1
ATOM 1476 C CA . ASP A 1 198 ? -9.949 2.197 22.469 1.00 93.12 198 ASP A CA 1
ATOM 1477 C C . ASP A 1 198 ? -9.199 0.881 22.214 1.00 93.12 198 ASP A C 1
ATOM 1479 O O . ASP A 1 198 ? -8.237 0.585 22.908 1.00 93.12 198 ASP A O 1
ATOM 1483 N N . ARG A 1 199 ? -9.622 0.102 21.210 1.00 93.56 199 ARG A N 1
ATOM 1484 C CA . ARG A 1 199 ? -9.033 -1.183 20.796 1.00 93.56 199 ARG A CA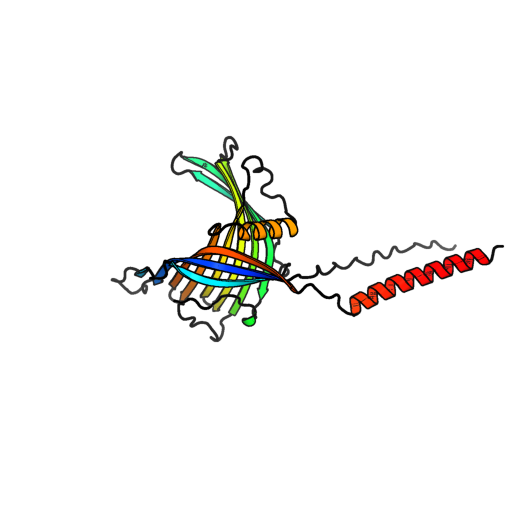 1
ATOM 1485 C C . ARG A 1 199 ? -8.342 -1.080 19.431 1.00 93.56 199 ARG A C 1
ATOM 1487 O O . ARG A 1 199 ? -8.310 -2.034 18.648 1.00 93.56 199 ARG A O 1
ATOM 1494 N N . TYR A 1 200 ? -7.861 0.111 19.074 1.00 94.44 200 TYR A N 1
ATOM 1495 C CA . TYR A 1 200 ? -7.247 0.351 17.764 1.00 94.44 200 TYR A CA 1
ATOM 1496 C C . TYR A 1 200 ? -5.931 -0.415 17.576 1.00 94.44 200 TYR A C 1
ATOM 1498 O O . TYR A 1 200 ? -5.600 -0.779 16.450 1.00 94.44 200 TYR A O 1
ATOM 1506 N N . ASP A 1 201 ? -5.201 -0.655 18.662 1.00 95.88 201 ASP A N 1
ATOM 1507 C CA . ASP A 1 201 ? -3.915 -1.346 18.718 1.00 95.88 201 ASP A CA 1
ATOM 1508 C C . ASP A 1 201 ? -4.042 -2.841 19.039 1.00 95.88 201 ASP A C 1
ATOM 1510 O O . ASP A 1 201 ? -3.033 -3.549 19.080 1.00 95.88 201 ASP A O 1
ATOM 1514 N N . ASP A 1 202 ? -5.269 -3.348 19.181 1.00 95.50 202 ASP A N 1
ATOM 1515 C CA . ASP A 1 202 ? -5.508 -4.781 19.277 1.00 95.50 202 ASP A CA 1
ATOM 1516 C C . ASP A 1 202 ? -4.974 -5.496 18.033 1.00 95.50 202 ASP A C 1
ATOM 1518 O O . ASP A 1 202 ? -5.225 -5.110 16.880 1.00 95.50 202 ASP A O 1
ATOM 1522 N N . ARG A 1 203 ? -4.239 -6.575 18.297 1.00 94.62 203 ARG A N 1
ATOM 1523 C CA . ARG A 1 203 ? -3.694 -7.468 17.281 1.00 94.62 203 ARG A CA 1
ATOM 1524 C C . ARG A 1 203 ? -4.749 -8.462 16.834 1.00 94.62 203 ARG A C 1
ATOM 1526 O O . ARG A 1 203 ? -5.426 -9.064 17.665 1.00 94.62 203 ARG A O 1
ATOM 1533 N N . GLU A 1 204 ? -4.833 -8.668 15.529 1.00 94.25 204 GLU A N 1
ATOM 1534 C CA . GLU A 1 204 ? -5.816 -9.546 14.910 1.00 94.25 204 GLU A CA 1
ATOM 1535 C C . GLU A 1 204 ? -5.117 -10.739 14.246 1.00 94.25 204 GLU A C 1
ATOM 1537 O O . GLU A 1 204 ? -4.073 -10.574 13.602 1.00 94.25 204 GLU A O 1
ATOM 1542 N N . PRO A 1 205 ? -5.669 -11.958 14.354 1.00 92.88 205 PRO A N 1
ATOM 1543 C CA . PRO A 1 205 ? -5.072 -13.134 13.735 1.00 92.88 205 PRO A CA 1
ATOM 1544 C C . PRO A 1 205 ? -5.107 -13.043 12.204 1.00 92.88 205 PRO A C 1
ATOM 1546 O O . PRO A 1 205 ? -5.940 -12.350 11.623 1.00 92.88 205 PRO A O 1
ATOM 1549 N N . LEU A 1 206 ? -4.267 -13.832 11.527 1.00 91.25 206 LEU A N 1
ATOM 1550 C CA . LEU A 1 206 ? -4.261 -13.915 10.059 1.00 91.25 206 LEU A CA 1
ATOM 1551 C 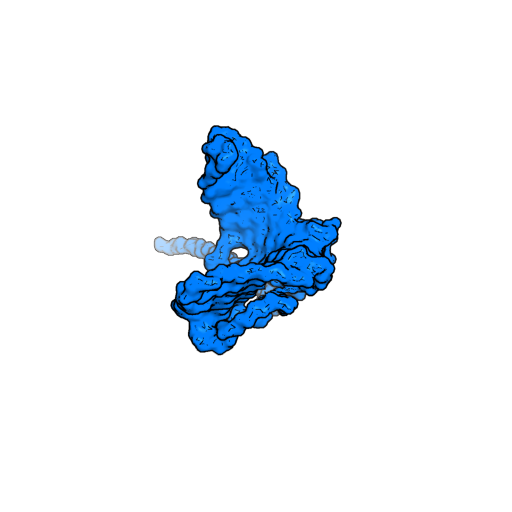C . LEU A 1 206 ? -5.655 -14.213 9.477 1.00 91.25 206 LEU A C 1
ATOM 1553 O O . LEU A 1 206 ? -6.033 -13.637 8.463 1.00 91.25 206 LEU A O 1
ATOM 1557 N N . ALA A 1 207 ? -6.440 -15.072 10.131 1.00 93.56 207 ALA A N 1
ATOM 1558 C CA . ALA A 1 207 ? -7.795 -15.396 9.687 1.00 93.56 207 ALA A CA 1
ATOM 1559 C C . ALA A 1 207 ? -8.705 -14.156 9.587 1.00 93.56 207 ALA A C 1
ATOM 1561 O O . ALA A 1 207 ? -9.505 -14.068 8.662 1.00 93.56 207 ALA A O 1
ATOM 1562 N N . TYR A 1 208 ? -8.543 -13.179 10.488 1.00 94.50 208 TYR A N 1
ATOM 1563 C CA . TYR A 1 208 ? -9.277 -11.913 10.435 1.00 94.50 208 TYR A CA 1
ATOM 1564 C C . TYR A 1 208 ? -8.875 -11.092 9.204 1.00 94.50 208 TYR A C 1
ATOM 1566 O O . TYR A 1 208 ? -9.725 -10.570 8.488 1.00 94.50 208 TYR A O 1
ATOM 1574 N N . PHE A 1 209 ? -7.574 -11.021 8.916 1.00 95.19 209 PHE A N 1
ATOM 1575 C CA . PHE A 1 209 ? -7.065 -10.343 7.726 1.00 95.19 209 PHE A CA 1
ATOM 1576 C C . PHE A 1 209 ? -7.548 -10.993 6.425 1.00 95.19 209 PHE A C 1
ATOM 1578 O O . PHE A 1 209 ? -7.964 -10.293 5.504 1.00 95.19 209 PHE A O 1
ATOM 1585 N N . LEU A 1 210 ? -7.542 -12.325 6.355 1.00 94.31 210 LEU A N 1
ATOM 1586 C CA . LEU A 1 210 ? -8.035 -13.053 5.187 1.00 94.31 210 LEU A CA 1
ATOM 1587 C C . LEU A 1 210 ? -9.545 -12.868 4.990 1.00 94.31 210 LEU A C 1
ATOM 1589 O O . LEU A 1 210 ? -9.966 -12.649 3.857 1.00 94.31 210 LEU A O 1
ATOM 1593 N N . ASP A 1 211 ? -10.350 -12.886 6.058 1.00 94.25 211 ASP A N 1
ATOM 1594 C CA . ASP A 1 211 ? -11.784 -12.568 5.969 1.00 94.25 211 ASP A CA 1
ATOM 1595 C C . ASP A 1 211 ? -12.002 -11.134 5.465 1.00 94.25 211 ASP A C 1
ATOM 1597 O O . ASP A 1 211 ? -12.808 -10.891 4.567 1.00 94.25 211 ASP A O 1
ATOM 1601 N N . MET A 1 212 ? -11.208 -10.183 5.956 1.00 93.50 212 MET A N 1
ATOM 1602 C CA . MET A 1 212 ? -11.249 -8.797 5.502 1.00 93.50 212 MET A CA 1
ATOM 1603 C C . MET A 1 212 ? -10.923 -8.654 4.003 1.00 93.50 212 MET A C 1
ATOM 1605 O O . MET A 1 212 ? -11.609 -7.914 3.293 1.00 93.50 212 MET A O 1
ATOM 1609 N N . LEU A 1 213 ? -9.925 -9.383 3.490 1.00 94.31 213 LEU A N 1
ATOM 1610 C CA . LEU A 1 213 ? -9.673 -9.450 2.048 1.00 94.31 213 LEU A CA 1
ATOM 1611 C C . LEU A 1 213 ? -10.867 -10.083 1.317 1.00 94.31 213 LEU A C 1
ATOM 1613 O O . LEU A 1 213 ? -11.342 -9.541 0.321 1.00 94.31 213 LEU A O 1
ATOM 1617 N N . GLN A 1 214 ? -11.415 -11.191 1.823 1.00 93.44 214 GLN A N 1
ATOM 1618 C CA . GLN A 1 214 ? -12.566 -11.866 1.215 1.00 93.44 214 GLN A CA 1
ATOM 1619 C C . GLN A 1 214 ? -13.798 -10.959 1.127 1.00 93.44 214 GLN A C 1
ATOM 1621 O O . GLN A 1 214 ? -14.526 -11.017 0.136 1.00 93.44 214 GLN A O 1
ATOM 1626 N N . GLN A 1 215 ? -14.025 -10.065 2.090 1.00 90.06 215 GLN A N 1
ATOM 1627 C CA . GLN A 1 215 ? -15.089 -9.058 2.004 1.00 90.06 215 GLN A CA 1
ATOM 1628 C C . GLN A 1 215 ? -14.912 -8.129 0.790 1.00 90.06 215 GLN A C 1
ATOM 1630 O O . GLN A 1 215 ? -15.901 -7.767 0.148 1.00 90.06 215 GLN A O 1
ATOM 1635 N N . GLY A 1 216 ? -13.668 -7.827 0.403 1.00 86.06 216 GLY A N 1
ATOM 1636 C CA . GLY A 1 216 ? -13.329 -7.060 -0.800 1.00 86.06 216 GLY A CA 1
ATOM 1637 C C . GLY A 1 216 ? -13.743 -7.725 -2.120 1.00 86.06 216 GLY A C 1
ATOM 1638 O O . GLY A 1 216 ? -13.827 -7.045 -3.141 1.00 86.06 216 GLY A O 1
ATOM 1639 N N . THR A 1 217 ? -14.059 -9.025 -2.115 1.00 89.88 217 THR A N 1
ATOM 1640 C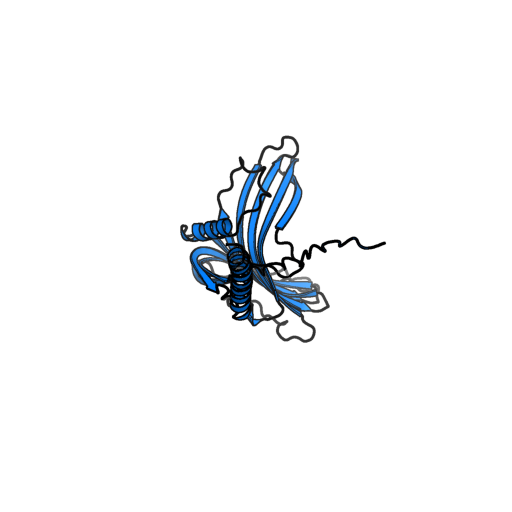 CA . THR A 1 217 ? -14.607 -9.727 -3.296 1.00 89.88 217 THR A CA 1
ATOM 1641 C C . THR A 1 217 ? -16.101 -9.464 -3.510 1.00 89.88 217 THR A C 1
ATOM 1643 O O . THR A 1 217 ? -16.630 -9.687 -4.598 1.00 89.88 217 THR A O 1
ATOM 1646 N N . ARG A 1 218 ? -16.802 -8.973 -2.477 1.00 89.81 218 ARG A N 1
ATOM 1647 C CA . ARG A 1 218 ? -18.264 -8.784 -2.477 1.00 89.81 218 ARG A CA 1
ATOM 1648 C C . ARG A 1 218 ? -18.704 -7.412 -2.987 1.00 89.81 218 ARG A C 1
ATOM 1650 O O . ARG A 1 218 ? -19.898 -7.164 -3.127 1.00 89.81 218 ARG A O 1
ATOM 1657 N N . CYS A 1 219 ? -17.762 -6.511 -3.239 1.00 87.94 219 CYS A N 1
ATOM 1658 C CA . CYS A 1 219 ? -18.010 -5.161 -3.731 1.00 87.94 219 CYS A CA 1
ATOM 1659 C C . CYS A 1 219 ? -17.479 -5.027 -5.165 1.00 87.94 219 CYS A C 1
ATOM 1661 O O . CYS A 1 219 ? -16.537 -5.713 -5.529 1.00 87.94 219 CYS A O 1
ATOM 1663 N N . GLN A 1 220 ? -18.035 -4.128 -5.977 1.00 86.19 220 GLN A N 1
ATOM 1664 C CA . GLN A 1 220 ? -17.525 -3.889 -7.339 1.00 86.19 220 GLN A CA 1
ATOM 1665 C C . GLN A 1 220 ? -16.461 -2.781 -7.405 1.00 86.19 220 GLN A C 1
ATOM 1667 O O . GLN A 1 220 ? -15.681 -2.731 -8.349 1.00 86.19 220 GLN A O 1
ATOM 1672 N N . GLN A 1 221 ? -16.447 -1.867 -6.429 1.00 89.94 221 GLN A N 1
ATOM 1673 C CA . GLN A 1 221 ? -15.623 -0.652 -6.466 1.00 89.94 221 GLN A CA 1
ATOM 1674 C C . GLN A 1 221 ? -15.088 -0.229 -5.083 1.00 89.94 221 GLN A C 1
ATOM 1676 O O . GLN A 1 221 ? -14.954 0.963 -4.809 1.00 89.94 221 GLN A O 1
ATOM 1681 N N . CYS A 1 222 ? -14.829 -1.177 -4.176 1.00 91.00 222 CYS A N 1
ATOM 1682 C CA . CYS A 1 222 ? -14.311 -0.856 -2.834 1.00 91.00 222 CYS A CA 1
ATOM 1683 C C . CYS A 1 222 ? -12.801 -1.051 -2.679 1.00 91.00 222 CYS A C 1
ATOM 1685 O O . CYS A 1 222 ? -12.251 -0.680 -1.642 1.00 91.00 222 CYS A O 1
ATOM 1687 N N . VAL A 1 223 ? -12.136 -1.592 -3.700 1.00 95.50 223 VAL A N 1
ATOM 1688 C CA . VAL A 1 223 ? -10.683 -1.736 -3.719 1.00 95.50 223 VAL A CA 1
ATOM 1689 C C . VAL A 1 223 ? -10.092 -0.612 -4.554 1.00 95.50 223 VAL A C 1
ATOM 1691 O O . VAL A 1 223 ? -10.495 -0.394 -5.697 1.00 95.50 223 VAL A O 1
ATOM 1694 N N . GLN A 1 224 ? -9.151 0.112 -3.969 1.00 96.12 224 GLN A N 1
ATOM 1695 C CA . GLN A 1 224 ? -8.400 1.179 -4.605 1.00 96.12 224 GLN A CA 1
ATOM 1696 C C . GLN A 1 224 ? -7.075 0.622 -5.115 1.00 96.12 224 GLN A C 1
ATOM 1698 O O . GLN A 1 224 ? -6.374 -0.075 -4.384 1.00 96.12 224 GLN A O 1
ATOM 1703 N N . LEU A 1 225 ? -6.740 0.963 -6.355 1.00 95.00 225 LEU A N 1
ATOM 1704 C CA . LEU A 1 225 ? -5.416 0.767 -6.926 1.00 95.00 225 LEU A CA 1
ATOM 1705 C C . LEU A 1 225 ? -4.651 2.081 -6.824 1.00 95.00 225 LEU A C 1
ATOM 1707 O O . LEU A 1 225 ? -5.160 3.120 -7.244 1.00 95.00 225 LEU A O 1
ATOM 1711 N N . GLN A 1 226 ? -3.420 2.003 -6.346 1.00 94.75 226 GLN A N 1
ATOM 1712 C CA . GLN A 1 226 ? -2.414 3.034 -6.537 1.00 94.75 226 GLN A CA 1
ATOM 1713 C C . GLN A 1 226 ? -1.231 2.409 -7.240 1.00 94.75 226 GLN A C 1
ATOM 1715 O O . GLN A 1 226 ? -0.696 1.401 -6.789 1.00 94.75 226 GLN A O 1
ATOM 1720 N N . TRP A 1 227 ? -0.827 3.013 -8.340 1.00 92.38 227 TRP A N 1
ATOM 1721 C CA . TRP A 1 227 ? 0.314 2.566 -9.104 1.00 92.38 227 TRP A CA 1
ATOM 1722 C C . TRP A 1 227 ? 1.123 3.786 -9.482 1.00 92.38 227 TRP A C 1
ATOM 1724 O O . TRP A 1 227 ? 0.580 4.716 -10.070 1.00 92.38 227 TRP A O 1
ATOM 1734 N N . PHE A 1 228 ? 2.393 3.837 -9.114 1.00 91.56 228 PHE A N 1
ATOM 1735 C CA . PHE A 1 228 ? 3.242 4.916 -9.574 1.00 91.56 228 PHE A CA 1
ATOM 1736 C C . PHE A 1 228 ? 4.664 4.453 -9.825 1.00 91.56 228 PHE A C 1
ATOM 1738 O O . PHE A 1 228 ? 5.149 3.518 -9.190 1.00 91.56 228 PHE A O 1
ATOM 1745 N N . ASP A 1 229 ? 5.326 5.163 -10.722 1.00 92.19 229 ASP A N 1
ATOM 1746 C CA . ASP A 1 229 ? 6.771 5.198 -10.786 1.00 92.19 229 ASP A CA 1
ATOM 1747 C C . ASP A 1 229 ? 7.273 6.598 -10.450 1.00 92.19 229 ASP A C 1
ATOM 1749 O O . ASP A 1 229 ? 6.562 7.601 -10.564 1.00 92.19 229 ASP A O 1
ATOM 1753 N N . SER A 1 230 ? 8.507 6.662 -9.976 1.00 91.50 230 SER A N 1
ATOM 1754 C CA . SER A 1 230 ? 9.189 7.922 -9.755 1.00 91.50 230 SER A CA 1
ATOM 1755 C C . SER A 1 230 ? 10.684 7.748 -9.927 1.00 91.50 230 SER A C 1
ATOM 1757 O O . SER A 1 230 ? 11.275 6.819 -9.387 1.00 91.50 230 SER A O 1
ATOM 1759 N N . THR A 1 231 ? 11.304 8.682 -10.624 1.00 92.06 231 THR A N 1
ATOM 1760 C CA . THR A 1 231 ? 12.748 8.814 -10.765 1.00 92.06 231 THR A CA 1
ATOM 1761 C C . THR A 1 231 ? 13.199 10.034 -9.983 1.00 92.06 231 THR A C 1
ATOM 1763 O O . THR A 1 231 ? 12.585 11.090 -10.109 1.00 92.06 231 THR A O 1
ATOM 1766 N N . LEU A 1 232 ? 14.288 9.908 -9.231 1.00 91.50 232 LEU A N 1
ATOM 1767 C CA . LEU A 1 232 ? 15.039 11.016 -8.655 1.00 91.50 232 LEU A CA 1
ATOM 1768 C C . LEU A 1 232 ? 16.443 11.000 -9.256 1.00 91.50 232 LEU A C 1
ATOM 1770 O O . LEU A 1 232 ? 17.217 10.073 -9.025 1.00 91.50 232 LEU A O 1
ATOM 1774 N N . SER A 1 233 ? 16.787 12.017 -10.033 1.00 87.19 233 SER A N 1
ATOM 1775 C CA . SER A 1 233 ? 18.117 12.146 -10.623 1.00 87.19 233 SER A CA 1
ATOM 1776 C C . SER A 1 233 ? 19.127 12.748 -9.637 1.00 87.19 233 SER A C 1
ATOM 1778 O O . SER A 1 233 ? 18.779 13.361 -8.628 1.00 87.19 233 SER A O 1
ATOM 1780 N N . ARG A 1 234 ? 20.422 12.638 -9.964 1.00 85.88 234 ARG A N 1
ATOM 1781 C CA . ARG A 1 234 ? 21.526 13.164 -9.132 1.00 85.88 234 ARG A CA 1
ATOM 1782 C C . ARG A 1 234 ? 21.518 14.679 -8.950 1.00 85.88 234 ARG A C 1
ATOM 1784 O O . ARG A 1 234 ? 22.048 15.176 -7.966 1.00 85.88 234 ARG A O 1
ATOM 1791 N N . ASN A 1 235 ? 20.940 15.411 -9.898 1.00 83.44 235 ASN A N 1
ATOM 1792 C CA . ASN A 1 235 ? 20.751 16.858 -9.801 1.00 83.44 235 ASN A CA 1
ATOM 1793 C C . ASN A 1 235 ? 19.455 17.242 -9.061 1.00 83.44 235 ASN A C 1
ATOM 1795 O O . ASN A 1 235 ? 19.082 18.410 -9.074 1.00 83.44 235 ASN A O 1
ATOM 1799 N N . GLY A 1 236 ? 18.784 16.282 -8.412 1.00 82.12 236 GLY A N 1
ATOM 1800 C CA . GLY A 1 236 ? 17.608 16.525 -7.579 1.00 82.12 236 GLY A CA 1
ATOM 1801 C C . GLY A 1 236 ? 16.300 16.684 -8.352 1.00 82.12 236 GLY A C 1
ATOM 1802 O O . GLY A 1 236 ? 15.313 17.113 -7.762 1.00 82.12 236 GLY A O 1
ATOM 1803 N N . LEU A 1 237 ? 16.271 16.351 -9.647 1.00 86.12 237 LEU A N 1
ATOM 1804 C CA . LEU A 1 237 ? 15.045 16.406 -10.441 1.00 86.12 237 LEU A CA 1
ATOM 1805 C C . LEU A 1 237 ? 14.217 15.156 -10.219 1.00 86.12 237 LEU A C 1
ATOM 1807 O O . LEU A 1 237 ? 14.737 14.041 -10.303 1.00 86.12 237 LEU A O 1
ATOM 1811 N N . SER A 1 238 ? 12.922 15.349 -9.978 1.00 88.25 238 SER A N 1
ATOM 1812 C CA . SER A 1 238 ? 11.975 14.249 -9.931 1.00 88.25 238 SER A CA 1
ATOM 1813 C C . SER A 1 238 ? 11.127 14.182 -11.195 1.00 88.25 238 SER A C 1
ATOM 1815 O O . SER A 1 238 ? 10.724 15.190 -11.773 1.00 88.25 238 SER A O 1
ATOM 1817 N N . SER A 1 239 ? 10.850 12.970 -11.649 1.00 89.69 239 SER A N 1
ATOM 1818 C CA . SER A 1 239 ? 9.805 12.714 -12.636 1.00 89.69 239 SER A CA 1
ATOM 1819 C C . SER A 1 239 ? 9.066 11.456 -12.239 1.00 89.69 239 SER A C 1
ATOM 1821 O O . SER A 1 239 ? 9.611 10.633 -11.509 1.00 89.69 239 SER A O 1
ATOM 1823 N N . GLY A 1 240 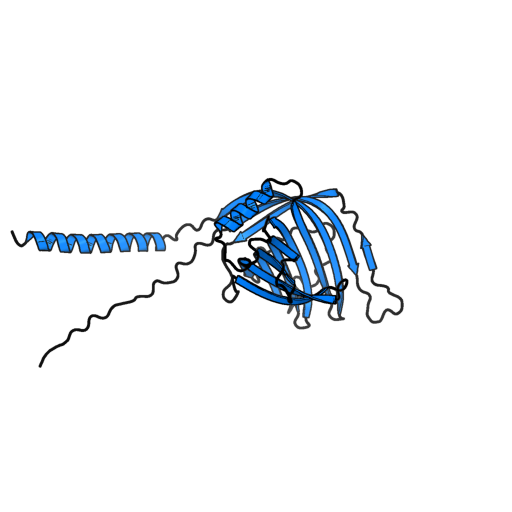? 7.830 11.298 -12.669 1.00 90.31 240 GLY A N 1
ATOM 1824 C CA . GLY A 1 240 ? 7.092 10.095 -12.344 1.00 90.31 240 GLY A CA 1
ATOM 1825 C C . GLY A 1 240 ? 5.696 10.105 -12.905 1.00 90.31 240 GLY A C 1
ATOM 1826 O O . GLY A 1 240 ? 5.146 11.149 -13.267 1.00 90.31 240 GLY A O 1
ATOM 1827 N N . VAL A 1 241 ? 5.118 8.923 -12.949 1.00 90.75 241 VAL A N 1
ATOM 1828 C CA . VAL A 1 241 ? 3.734 8.717 -13.327 1.00 90.75 241 VAL A CA 1
ATOM 1829 C C . VAL A 1 241 ? 2.995 8.152 -12.139 1.00 90.75 241 VAL A C 1
ATOM 1831 O O . VAL A 1 241 ? 3.446 7.200 -11.524 1.00 90.75 241 VAL A O 1
ATOM 1834 N N . ARG A 1 242 ? 1.825 8.710 -11.844 1.00 92.56 242 ARG A N 1
ATOM 1835 C CA . ARG A 1 242 ? 0.877 8.155 -10.885 1.00 92.56 242 ARG A CA 1
ATOM 1836 C C . ARG A 1 242 ? -0.412 7.802 -11.596 1.00 92.56 242 ARG A C 1
ATOM 1838 O O . ARG A 1 242 ? -0.959 8.619 -12.326 1.00 92.56 242 ARG A O 1
ATOM 1845 N N . VAL A 1 243 ? -0.914 6.612 -11.326 1.00 92.75 243 VAL A N 1
ATOM 18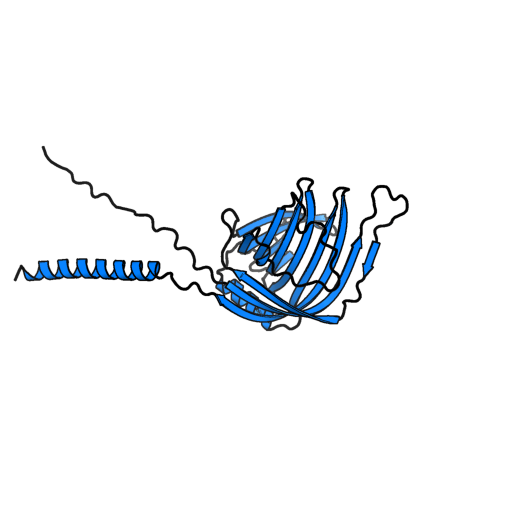46 C CA . VAL A 1 243 ? -2.174 6.076 -11.814 1.00 92.75 243 VAL A CA 1
ATOM 1847 C C . VAL A 1 243 ? -2.985 5.605 -10.615 1.00 92.75 243 VAL A C 1
ATOM 1849 O O . VAL A 1 243 ? -2.518 4.824 -9.786 1.00 92.75 243 VAL A O 1
ATOM 1852 N N . ASP A 1 244 ? -4.224 6.070 -10.532 1.00 94.88 244 ASP A N 1
ATOM 1853 C CA . ASP A 1 244 ? -5.179 5.630 -9.525 1.00 94.88 244 ASP A CA 1
ATOM 1854 C C . ASP A 1 244 ? -6.316 4.872 -10.218 1.00 94.88 244 ASP A C 1
ATOM 1856 O O . ASP A 1 244 ? -6.793 5.243 -11.295 1.00 94.88 244 ASP A O 1
ATOM 1860 N N . GLY A 1 245 ? -6.780 3.799 -9.588 1.00 94.94 245 GLY A N 1
ATOM 1861 C CA . GLY A 1 245 ? -7.841 2.950 -10.114 1.00 94.94 245 GLY A CA 1
ATOM 1862 C C . GLY A 1 245 ? -8.792 2.476 -9.029 1.00 94.94 245 GLY A C 1
ATOM 1863 O O . GLY A 1 245 ? -8.582 2.677 -7.832 1.00 94.94 245 GLY A O 1
ATOM 1864 N N . VAL A 1 246 ? -9.873 1.842 -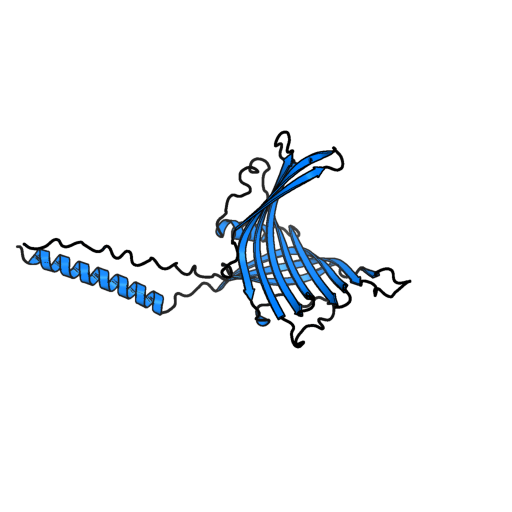9.463 1.00 96.19 246 VAL A N 1
ATOM 1865 C CA . VAL A 1 246 ? -10.857 1.230 -8.574 1.00 96.19 246 VAL A CA 1
ATOM 1866 C C . VAL A 1 246 ? -11.312 -0.100 -9.142 1.00 96.19 246 VAL A C 1
ATOM 1868 O O . VAL A 1 246 ? -11.410 -0.248 -10.357 1.00 96.19 246 VAL A O 1
ATOM 1871 N N . GLY A 1 247 ? -11.652 -1.042 -8.274 1.00 94.81 247 GLY A N 1
ATOM 1872 C CA . GLY A 1 247 ? -12.222 -2.303 -8.708 1.00 94.81 247 GLY A CA 1
ATOM 1873 C C . GLY A 1 247 ? -12.638 -3.200 -7.557 1.00 94.81 247 GLY A C 1
ATOM 1874 O O . GLY A 1 247 ? -13.038 -2.730 -6.481 1.00 94.81 247 GLY A O 1
ATOM 1875 N N . ARG A 1 248 ? -12.494 -4.502 -7.797 1.00 94.31 248 ARG A N 1
ATOM 1876 C CA . ARG A 1 248 ? -12.816 -5.569 -6.854 1.00 94.31 248 ARG A CA 1
ATOM 1877 C C . ARG A 1 248 ? -11.768 -6.665 -6.841 1.00 94.31 248 ARG A C 1
ATOM 1879 O O . ARG A 1 248 ? -11.169 -6.970 -7.872 1.00 94.31 248 ARG A O 1
ATOM 1886 N N . LEU A 1 249 ? -11.627 -7.324 -5.695 1.00 95.25 249 LEU A N 1
ATOM 1887 C CA . LEU A 1 249 ? -10.921 -8.600 -5.663 1.00 95.25 249 LEU A CA 1
ATOM 1888 C C . LEU A 1 249 ? -11.763 -9.658 -6.391 1.00 95.25 249 LEU A C 1
ATOM 1890 O O . LEU A 1 249 ? -12.980 -9.739 -6.210 1.00 95.25 249 LEU A O 1
ATOM 1894 N N . VAL A 1 250 ? -11.118 -10.459 -7.231 1.00 95.12 250 VAL A N 1
ATOM 1895 C CA . VAL A 1 250 ? -11.754 -11.544 -7.990 1.00 95.12 250 VAL A CA 1
ATOM 1896 C C . VAL A 1 250 ? -11.619 -12.857 -7.232 1.00 95.12 250 VAL A C 1
ATOM 1898 O O . VAL A 1 250 ? -12.610 -13.558 -7.033 1.00 95.12 250 VAL A O 1
ATOM 1901 N N . SER A 1 251 ? -10.410 -13.155 -6.764 1.00 93.81 251 SER A N 1
ATOM 1902 C CA . SER A 1 251 ? -10.089 -14.377 -6.030 1.00 93.81 251 SER A CA 1
ATOM 1903 C C . SER A 1 251 ? -8.949 -14.150 -5.052 1.00 93.81 251 SER A C 1
ATOM 1905 O O . SER A 1 251 ? -8.081 -13.302 -5.257 1.00 93.81 251 SER A O 1
ATOM 1907 N N . ILE A 1 252 ? -8.965 -14.939 -3.979 1.00 93.88 252 ILE A N 1
ATOM 1908 C CA . ILE A 1 252 ? -7.873 -15.073 -3.020 1.00 93.88 252 ILE A CA 1
ATOM 1909 C C . ILE A 1 252 ? -7.629 -16.570 -2.882 1.00 93.88 252 ILE A C 1
ATOM 1911 O O . ILE A 1 252 ? -8.511 -17.305 -2.438 1.00 93.88 252 ILE A O 1
ATOM 1915 N N . THR A 1 253 ? -6.457 -17.024 -3.299 1.00 93.38 253 THR A N 1
ATOM 1916 C CA . THR A 1 253 ? -6.099 -18.445 -3.347 1.00 93.38 253 THR A CA 1
ATOM 1917 C C . THR A 1 253 ? -4.771 -18.670 -2.658 1.00 93.38 253 THR A C 1
ATOM 1919 O O . THR A 1 253 ? -3.796 -17.989 -2.961 1.00 93.38 253 THR A O 1
ATOM 1922 N N . GLU A 1 254 ? -4.716 -19.646 -1.762 1.00 91.94 254 GLU A N 1
ATOM 1923 C CA . GLU A 1 254 ? -3.452 -20.166 -1.246 1.00 91.94 254 GLU A CA 1
ATOM 1924 C C . GLU A 1 254 ? -2.771 -20.978 -2.360 1.00 91.94 254 GLU A C 1
ATOM 1926 O O . GLU A 1 254 ? -3.356 -21.922 -2.890 1.00 91.94 254 GLU A O 1
ATOM 1931 N N . VAL A 1 255 ? -1.570 -20.566 -2.773 1.00 87.50 255 VAL A N 1
ATOM 1932 C CA . VAL A 1 255 ? -0.833 -21.154 -3.912 1.00 87.50 255 VAL A CA 1
ATOM 1933 C C . VAL A 1 255 ? 0.378 -21.976 -3.482 1.00 87.50 255 VAL A C 1
ATOM 1935 O O . VAL A 1 255 ? 0.887 -22.773 -4.266 1.00 87.50 255 VAL A O 1
ATOM 1938 N N . ALA A 1 256 ? 0.812 -21.825 -2.233 1.00 72.81 256 ALA A N 1
ATOM 1939 C CA . ALA A 1 256 ? 1.803 -22.686 -1.614 1.00 72.81 256 ALA A CA 1
ATOM 1940 C C . ALA A 1 256 ? 1.454 -22.854 -0.134 1.00 72.81 256 ALA A C 1
ATOM 1942 O O . ALA A 1 256 ? 1.505 -21.894 0.632 1.00 72.81 256 ALA A O 1
ATOM 1943 N N . ALA A 1 257 ? 1.101 -24.081 0.245 1.00 57.12 257 ALA A N 1
ATOM 1944 C CA . ALA A 1 257 ? 1.083 -24.524 1.631 1.00 57.12 257 ALA A CA 1
ATOM 1945 C C . ALA A 1 257 ? 2.420 -25.223 1.890 1.00 57.12 257 ALA A C 1
ATOM 1947 O O . ALA A 1 257 ? 2.831 -26.060 1.079 1.00 57.12 257 ALA A O 1
ATOM 1948 N N . ALA A 1 258 ? 3.118 -24.903 2.981 1.00 52.38 258 ALA A N 1
ATOM 1949 C CA . ALA A 1 258 ? 4.373 -25.579 3.290 1.00 52.38 258 ALA A CA 1
ATOM 1950 C C . ALA A 1 258 ? 4.129 -27.093 3.424 1.00 52.38 258 ALA A C 1
ATOM 1952 O O . ALA A 1 258 ? 3.454 -27.560 4.343 1.00 52.38 258 ALA A O 1
ATOM 1953 N N . VAL A 1 259 ? 4.682 -27.872 2.494 1.00 45.06 259 VAL A N 1
ATOM 1954 C CA . VAL A 1 259 ? 4.788 -29.322 2.643 1.00 45.06 259 VAL A CA 1
ATOM 1955 C C . VAL A 1 259 ? 5.868 -29.554 3.701 1.00 45.06 259 VAL A C 1
ATOM 1957 O O . VAL A 1 259 ? 6.985 -29.069 3.506 1.00 45.06 259 VAL A O 1
ATOM 1960 N N . PRO A 1 260 ? 5.588 -30.245 4.823 1.00 47.00 260 PRO A N 1
ATOM 1961 C CA . PRO A 1 260 ? 6.625 -30.544 5.798 1.00 47.00 260 PRO A CA 1
ATOM 1962 C C . PRO A 1 260 ? 7.781 -31.250 5.091 1.00 47.00 260 PRO A C 1
ATOM 1964 O O . PRO A 1 260 ? 7.566 -32.214 4.353 1.00 47.00 260 PRO A O 1
ATOM 1967 N N . GLU A 1 261 ? 9.009 -30.777 5.296 1.00 45.06 261 GLU A N 1
ATOM 1968 C CA . GLU A 1 261 ? 10.171 -31.449 4.725 1.00 45.06 261 GLU A CA 1
ATOM 1969 C C . GLU A 1 261 ? 10.196 -32.923 5.180 1.00 45.06 261 GLU A C 1
ATOM 1971 O O . GLU A 1 261 ? 9.772 -33.224 6.305 1.00 45.06 261 GLU A O 1
ATOM 1976 N N . PRO A 1 262 ? 10.731 -33.867 4.381 1.00 55.91 262 PRO A N 1
ATOM 1977 C CA . PRO A 1 262 ? 10.868 -35.271 4.788 1.00 55.91 262 PRO A CA 1
ATOM 1978 C C . PRO A 1 262 ? 11.538 -35.447 6.162 1.00 55.91 262 PRO A C 1
ATOM 1980 O O . PRO A 1 262 ? 11.217 -36.374 6.904 1.00 55.91 262 PRO A O 1
ATOM 1983 N N . SER A 1 263 ? 12.426 -34.519 6.532 1.00 54.41 263 SER A N 1
ATOM 1984 C CA . SER A 1 263 ? 13.090 -34.426 7.837 1.00 54.41 263 SER A CA 1
ATOM 1985 C C . SER A 1 263 ? 12.112 -34.192 9.000 1.00 54.41 263 SER A C 1
ATOM 1987 O O . SER A 1 263 ? 12.288 -34.753 10.082 1.00 54.41 263 SER A O 1
ATOM 1989 N N . THR A 1 264 ? 11.039 -33.434 8.773 1.00 59.22 264 THR A N 1
ATOM 1990 C CA . THR A 1 264 ? 9.985 -33.156 9.759 1.00 59.22 264 THR A CA 1
ATOM 1991 C C . THR A 1 264 ? 9.135 -34.400 9.988 1.00 59.22 264 THR A C 1
ATOM 1993 O O . THR A 1 264 ? 8.866 -34.767 11.132 1.00 59.22 264 THR A O 1
ATOM 1996 N N . TYR A 1 265 ? 8.799 -35.129 8.921 1.00 63.84 265 TYR A N 1
ATOM 1997 C CA . TYR A 1 265 ? 8.160 -36.440 9.048 1.00 63.84 265 TYR A CA 1
ATOM 1998 C C . TYR A 1 265 ? 9.065 -37.450 9.760 1.00 63.84 265 TYR A C 1
ATOM 2000 O O . TYR A 1 265 ? 8.595 -38.191 10.623 1.00 63.84 265 TYR A O 1
ATOM 2008 N N . ALA A 1 266 ? 10.367 -37.447 9.463 1.00 68.88 266 ALA A N 1
ATOM 2009 C CA . ALA A 1 266 ? 11.338 -38.302 10.136 1.00 68.88 266 ALA A CA 1
ATOM 2010 C C . ALA A 1 266 ? 11.444 -37.990 11.640 1.00 68.88 266 ALA A C 1
ATOM 2012 O O . ALA A 1 266 ? 11.498 -38.916 12.445 1.00 68.88 266 ALA A O 1
ATOM 2013 N N . LEU A 1 267 ? 11.407 -36.713 12.037 1.00 70.19 267 LEU A N 1
ATOM 2014 C CA . LEU A 1 267 ? 11.403 -36.297 13.444 1.00 70.19 267 LEU A CA 1
ATOM 2015 C C . LEU A 1 267 ? 10.114 -36.687 14.170 1.00 70.19 267 LEU A C 1
ATOM 2017 O O . LEU A 1 267 ? 10.176 -37.176 15.297 1.00 70.19 267 LEU A O 1
ATOM 2021 N N . ILE A 1 268 ? 8.957 -36.526 13.525 1.00 76.31 268 ILE A N 1
ATOM 2022 C CA . ILE A 1 268 ? 7.671 -36.957 14.087 1.00 76.31 268 ILE A CA 1
ATOM 2023 C C . ILE A 1 268 ? 7.668 -38.478 14.280 1.00 76.31 268 ILE A C 1
ATOM 2025 O O . ILE A 1 268 ? 7.330 -38.964 15.360 1.00 76.31 268 ILE A O 1
ATOM 2029 N N . LEU A 1 269 ? 8.118 -39.240 13.278 1.00 76.19 269 LEU A N 1
ATOM 2030 C CA . LEU A 1 269 ? 8.228 -40.697 13.370 1.00 76.19 269 LEU A CA 1
ATOM 2031 C C . LEU A 1 269 ? 9.241 -41.135 14.434 1.00 76.19 269 LEU A C 1
ATOM 2033 O O . LEU A 1 269 ? 8.955 -42.054 15.201 1.00 76.19 269 LEU A O 1
ATOM 2037 N N . ALA A 1 270 ? 10.388 -40.462 14.537 1.00 76.31 270 ALA A N 1
ATOM 2038 C CA . ALA A 1 270 ? 11.376 -40.723 15.579 1.00 76.31 270 ALA A CA 1
ATOM 2039 C C . ALA A 1 270 ? 10.815 -40.433 16.981 1.00 76.31 270 ALA A C 1
ATOM 2041 O O . ALA A 1 270 ? 11.023 -41.225 17.902 1.00 76.31 270 ALA A O 1
ATOM 2042 N N . GLY A 1 271 ? 10.049 -39.350 17.140 1.00 73.56 271 GLY A N 1
ATOM 2043 C CA . GLY A 1 271 ? 9.359 -39.012 18.385 1.00 73.56 271 GLY A CA 1
ATOM 2044 C C . GLY A 1 271 ? 8.337 -40.075 18.794 1.00 73.56 271 GLY A C 1
ATOM 2045 O O . GLY A 1 271 ? 8.347 -40.544 19.934 1.00 73.56 271 GLY A O 1
ATOM 2046 N N . VAL A 1 272 ? 7.505 -40.532 17.854 1.00 79.62 272 VAL A N 1
ATOM 2047 C CA . VAL A 1 272 ? 6.529 -41.610 18.094 1.00 79.62 272 VAL A CA 1
ATOM 2048 C C . VAL A 1 272 ? 7.231 -42.930 18.433 1.00 79.62 272 VAL A C 1
ATOM 2050 O O . VAL A 1 272 ? 6.843 -43.611 19.386 1.00 79.62 272 VAL A O 1
ATOM 2053 N N . ALA A 1 273 ? 8.303 -43.276 17.717 1.00 76.81 273 ALA A N 1
ATOM 2054 C CA . ALA A 1 273 ? 9.089 -44.479 17.983 1.00 76.81 273 ALA A CA 1
ATOM 2055 C C . ALA A 1 273 ? 9.743 -44.450 19.376 1.00 76.81 273 ALA A C 1
ATOM 2057 O O . ALA A 1 273 ? 9.728 -45.458 20.088 1.00 76.81 273 ALA A O 1
ATOM 2058 N N . ALA A 1 274 ? 10.261 -43.296 19.805 1.00 80.06 274 ALA A N 1
ATOM 2059 C CA . ALA A 1 274 ? 10.836 -43.119 21.136 1.00 80.06 274 ALA A CA 1
ATOM 2060 C C . ALA A 1 274 ? 9.786 -43.307 22.245 1.00 80.06 274 ALA A C 1
ATOM 2062 O O . ALA A 1 274 ? 10.036 -44.024 23.219 1.00 80.06 274 ALA A O 1
ATOM 2063 N N . ILE A 1 275 ? 8.586 -42.740 22.079 1.00 80.50 275 ILE A N 1
ATOM 2064 C CA . ILE A 1 275 ? 7.474 -42.916 23.026 1.00 80.50 275 ILE A CA 1
ATOM 2065 C C . ILE A 1 275 ? 7.047 -44.391 23.090 1.00 80.50 275 ILE A C 1
ATOM 2067 O O . ILE A 1 275 ? 6.906 -44.947 24.183 1.00 80.50 275 ILE A O 1
ATOM 2071 N N . GLY A 1 276 ? 6.921 -45.059 21.939 1.00 75.12 276 GLY A N 1
ATOM 2072 C CA . GLY A 1 276 ? 6.608 -46.489 21.865 1.00 75.12 276 GLY A CA 1
ATOM 2073 C C . GLY A 1 276 ? 7.656 -47.375 22.554 1.00 75.12 276 GLY A C 1
ATOM 2074 O O . GLY A 1 276 ? 7.306 -48.301 23.292 1.00 75.12 276 GLY A O 1
ATOM 2075 N N . ALA A 1 277 ? 8.946 -47.066 22.393 1.00 77.62 277 ALA A N 1
ATOM 2076 C CA . ALA A 1 277 ? 10.037 -47.793 23.042 1.00 77.62 277 ALA A CA 1
ATOM 2077 C C . ALA A 1 277 ? 10.024 -47.638 24.575 1.00 77.62 277 ALA A C 1
ATOM 2079 O O . ALA A 1 277 ? 10.249 -48.609 25.308 1.00 77.62 277 ALA A O 1
ATOM 2080 N N . VAL A 1 278 ? 9.713 -46.438 25.078 1.00 78.19 278 VAL A N 1
ATOM 2081 C CA . VAL A 1 278 ? 9.580 -46.174 26.520 1.00 78.19 278 VAL A CA 1
ATOM 2082 C C . VAL A 1 278 ? 8.350 -46.878 27.103 1.00 78.19 278 VAL A C 1
ATOM 2084 O O . VAL A 1 278 ? 8.447 -47.489 28.172 1.00 78.19 278 VAL A O 1
ATOM 2087 N N . ALA A 1 279 ? 7.217 -46.868 26.395 1.00 75.00 279 ALA A N 1
ATOM 2088 C CA . ALA A 1 279 ? 6.007 -47.578 26.809 1.00 75.00 279 ALA A CA 1
ATOM 2089 C C . ALA A 1 279 ? 6.235 -49.098 26.896 1.00 75.00 279 ALA A C 1
ATOM 2091 O O . ALA A 1 279 ? 5.873 -49.724 27.895 1.00 75.00 279 ALA A O 1
ATOM 2092 N N . ARG A 1 280 ? 6.931 -49.691 25.914 1.00 72.69 280 ARG A N 1
ATOM 2093 C CA . ARG A 1 280 ? 7.272 -51.124 25.916 1.00 72.69 280 ARG A CA 1
ATOM 2094 C C . ARG A 1 280 ? 8.177 -51.512 27.088 1.00 72.69 280 ARG A C 1
ATOM 2096 O O . ARG A 1 280 ? 7.969 -52.557 27.701 1.00 72.69 280 ARG A O 1
ATOM 2103 N N . ARG A 1 281 ? 9.146 -50.662 27.448 1.00 67.94 281 ARG A N 1
ATOM 2104 C CA . ARG A 1 281 ? 10.010 -50.884 28.622 1.00 67.94 281 ARG A CA 1
ATOM 2105 C C . ARG A 1 281 ? 9.240 -50.831 29.944 1.00 67.94 281 ARG A C 1
ATOM 2107 O O . ARG A 1 281 ? 9.542 -51.612 30.842 1.00 67.94 281 ARG A O 1
ATOM 2114 N N . ARG A 1 282 ? 8.235 -49.958 30.063 1.00 62.41 282 ARG A N 1
ATOM 2115 C CA . ARG A 1 282 ? 7.378 -49.886 31.260 1.00 62.41 282 ARG A CA 1
ATOM 2116 C C . ARG A 1 282 ? 6.416 -51.074 31.368 1.00 62.41 282 ARG A C 1
ATOM 2118 O O . ARG A 1 282 ? 6.245 -51.594 32.465 1.00 62.41 282 ARG A O 1
ATOM 2125 N N . GLY A 1 283 ? 5.871 -51.554 30.248 1.00 55.91 283 GLY A N 1
ATOM 2126 C CA . GLY A 1 283 ? 5.034 -52.761 30.219 1.00 55.91 283 GLY A CA 1
ATOM 2127 C C . GLY A 1 283 ? 5.797 -54.043 30.578 1.00 55.91 283 GLY A C 1
ATOM 2128 O O . GLY A 1 283 ? 5.297 -54.866 31.339 1.00 55.91 283 GLY A O 1
ATOM 2129 N N . ALA A 1 284 ? 7.044 -54.187 30.115 1.00 55.56 284 ALA A N 1
ATOM 2130 C CA . ALA A 1 284 ? 7.877 -55.355 30.423 1.00 55.56 284 ALA A CA 1
ATOM 2131 C C . ALA A 1 284 ? 8.342 -55.413 31.894 1.00 55.56 284 ALA A C 1
ATOM 2133 O O . ALA A 1 284 ? 8.542 -56.497 32.432 1.00 55.56 284 ALA A O 1
ATOM 2134 N N . GLY A 1 285 ? 8.482 -54.263 32.566 1.00 50.62 285 GLY A N 1
ATOM 2135 C CA . GLY A 1 285 ? 8.810 -54.209 33.997 1.00 50.62 285 GLY A CA 1
ATOM 2136 C C . GLY A 1 285 ? 7.638 -54.562 34.923 1.00 50.62 285 GLY A C 1
ATOM 2137 O O . GLY A 1 285 ? 7.866 -55.001 36.047 1.00 50.62 285 GLY A O 1
ATOM 2138 N N . ALA A 1 286 ? 6.395 -54.405 34.458 1.00 49.88 286 ALA A N 1
ATOM 2139 C CA . ALA A 1 286 ? 5.197 -54.779 35.213 1.00 49.88 286 ALA A CA 1
ATOM 2140 C C . ALA A 1 286 ? 4.901 -56.291 35.155 1.00 49.88 286 ALA A C 1
ATOM 2142 O O . ALA A 1 286 ? 4.311 -56.828 36.087 1.00 49.88 286 ALA A O 1
ATOM 2143 N N . ALA A 1 287 ? 5.361 -56.988 34.109 1.00 49.38 287 ALA A N 1
ATOM 2144 C CA . ALA A 1 287 ? 5.160 -58.429 33.924 1.00 49.38 287 ALA A CA 1
ATOM 2145 C C . ALA A 1 287 ? 6.156 -59.324 34.700 1.00 49.38 287 ALA A C 1
ATOM 2147 O O . ALA A 1 287 ? 5.993 -60.535 34.723 1.00 49.38 287 ALA A O 1
ATOM 2148 N N . LEU A 1 288 ? 7.180 -58.751 35.345 1.00 49.12 288 LEU A N 1
ATOM 2149 C CA . LEU A 1 288 ? 8.180 -59.483 36.149 1.00 49.12 288 LEU A CA 1
ATOM 2150 C C . LEU A 1 288 ? 7.888 -59.455 37.664 1.00 49.12 288 LEU A C 1
ATOM 2152 O O . LEU A 1 288 ? 8.766 -59.750 38.473 1.00 49.12 288 LEU A O 1
ATOM 2156 N N . LYS A 1 289 ? 6.668 -59.069 38.061 1.00 48.19 289 LYS A N 1
ATOM 2157 C CA . LYS A 1 289 ? 6.213 -59.010 39.463 1.00 48.19 289 LYS A CA 1
ATOM 2158 C C . LYS A 1 289 ? 4.918 -59.791 39.748 1.00 48.19 289 LYS A C 1
ATOM 2160 O O . LYS A 1 289 ? 4.347 -59.596 40.819 1.00 48.19 289 LYS A O 1
ATOM 2165 N N . SER A 1 290 ? 4.463 -60.646 38.828 1.00 41.94 290 SER A N 1
ATOM 2166 C CA . SER A 1 290 ? 3.418 -61.645 39.107 1.00 41.94 290 SER A CA 1
ATOM 2167 C C . SER A 1 290 ? 4.038 -63.003 39.385 1.00 41.94 290 SER A C 1
ATOM 2169 O O . SER A 1 290 ? 4.808 -63.442 38.500 1.00 41.94 290 SER A O 1
#

Foldseek 3Di:
DDDDDDDDDPPPDPPPPPPFWWKKKWKWKFAWQWKKKWWDDFPPDPPDDTDIDTDPRGGDIDIFMDMFIFDEDPPDDQKDKDKDWDADPPPRFIKIKIKIKGWRGWDKDQDPVNARFDDDPDWDDFPLVPDPQKGKMKIWTKMKMKMWMATPPPRHTPDIWIKIKTKIKIWIAHPLRWTKMWIKMKMFTDDDDPVCRVCRNPDDDVVVSVVRLVVQQVDFWGIKMWTKMWGQDSSGIIIMMIIIITGGTNDMDGPDGDDPDVVNVVVVVVVVVVVVVVVVVVVVVVVVPD

Solvent-accessible surface area (backbone atoms only — not comparable to full-atom values): 16035 Å² total; per-residue (Å²): 136,90,81,89,80,81,81,81,78,80,79,68,75,82,66,78,74,75,73,69,49,36,28,35,37,38,33,35,39,34,32,30,62,43,25,39,37,42,38,51,44,62,90,87,46,91,83,54,72,59,47,76,42,81,44,97,41,56,71,44,72,50,73,52,63,48,74,48,49,44,46,58,41,88,94,58,76,49,57,51,74,51,76,50,78,48,64,40,88,86,77,69,47,50,29,37,37,40,37,22,40,40,40,54,12,44,41,68,44,67,50,73,87,72,58,59,66,76,86,63,98,69,64,66,85,70,82,52,71,92,38,88,78,45,47,55,39,25,38,40,34,32,35,40,38,26,41,34,28,23,33,68,87,76,60,50,70,76,46,41,44,29,33,39,38,41,37,30,34,40,39,30,36,35,91,86,70,22,32,35,37,40,39,36,35,43,32,38,72,47,96,42,55,62,92,46,47,92,54,46,75,63,86,74,59,68,68,56,55,51,50,55,54,55,55,40,46,79,38,73,66,58,29,38,37,43,35,36,38,37,36,35,44,86,88,72,39,43,34,28,25,41,36,37,28,36,10,19,39,74,47,78,42,80,77,38,73,65,72,77,53,72,66,53,56,49,49,53,52,50,52,52,51,52,52,52,52,53,50,52,55,55,56,58,63,61,67,76,75,118

Mean predicted aligned error: 11.66 Å

Nearest PDB structures (foldseek):
  1p4t-assembly1_A  TM=2.864E-01  e=7.745E-02  Neisseria meningitidis
  1vpb-assembly1_A-2  TM=1.614E-01  e=1.762E-01  Bacteroides thetaiotaomicron VPI-5482
  3qq2-assembly1_A-2  TM=1.272E-01  e=2.164E-01  Bordetella pertussis

Radius of gyration: 26.99 Å; Cα contacts (8 Å, |Δi|>4): 600; chains: 1; bounding box: 49×92×73 Å

Sequence (290 aa):
MKKHWMAFALCAGLGQTAAMAATYKVDFEGTLRSGTQRVDCPPESVDCAGFMQDLPLQGQSFSMSLTFEIGATPGRPGFSTVHHVSTDPNSGRSYDSRWATERYADWATNDAAAAQIPALPSASPNTFDGAAGVTHTVYTSATRSRNVRSWTDNQQVLGASEGWSLLSTEIWQDASGAGFQNFVALSGRSPFSAASADRYDDREPLAYFLDMLQQGTRCQQCVQLQWFDSTLSRNGLSSGVRVDGVGRLVSITEVAAAVPEPSTYALILAGVAAIGAVARRRGAGAALKS